Protein AF-0000000076550425 (afdb_homodimer)

Organism: NCBI:txid570835

Solvent-accessible surface area (backbone atoms only — not comparable to full-atom values): 13286 Å² total; per-residue (Å²): 121,52,39,33,38,39,37,28,41,31,57,65,83,66,70,84,46,84,67,39,54,54,36,52,51,41,38,48,53,49,50,51,51,34,48,76,71,67,27,55,77,45,74,39,35,36,45,58,47,75,70,15,37,20,35,34,67,40,95,89,70,48,74,47,75,44,83,18,52,77,71,94,64,71,56,38,69,36,27,37,36,33,32,48,30,89,43,70,68,53,47,48,56,53,44,57,54,43,16,66,27,70,70,26,39,25,30,38,34,46,51,36,78,77,73,67,74,72,74,74,71,82,119,120,52,38,32,38,41,37,29,42,32,57,66,82,68,69,84,46,82,68,39,54,54,36,50,51,41,40,48,52,49,50,51,50,34,49,75,71,67,27,55,77,45,74,38,35,34,45,56,46,76,69,14,37,20,36,34,68,40,94,89,71,47,74,47,78,45,83,18,51,75,72,94,62,72,56,39,68,36,25,37,37,33,33,46,30,89,44,68,69,55,46,49,55,53,41,58,53,43,16,65,27,70,71,26,41,26,32,37,34,46,51,37,77,77,74,67,74,71,74,73,69,84,118

Sequence (246 aa):
MPKYLLSGHQVDNYVPTPEDLAMIDTIHALNREMIAAGVRIFACGVSPAAQAKTLRAQPDGGVFITDGPYLETKEHLGGFWILECADMDQAVAWARKGVVACRFPVEVRELLFFPAPEESTGQMPKYLLSGHQVDNYVPTPEDLAMIDTIHALNREMIAAGVRIFACGVSPAAQAKTLRAQPDGGVFITDGPYLETKEHLGGFWILECADMDQAVAWARKGVVACRFPVEVRELLFFPAPEESTGQ

InterPro domains:
  IPR005545 YCII-related [PF03795] (18-97)
  IPR011008 Dimeric alpha-beta barrel [SSF54909] (14-114)

pLDDT: mean 90.31, std 14.8, range [25.86, 98.88]

Foldseek 3Di:
DWKKKKFFKAFQPDDDDPCVVVLVVLVVVLVVVQVVVVWWDDKDFDDRQQADKDWDADPVRDIDIDGGHPDDDRIDGGMITMTHDPDPVVVVVSSVSVCVSNVGDIDMDIDDDDPDDPPPPPD/DWKKKKFFKAFQPDDDDPCVVVLVVLVVVLVVVQVVVVWWDDKDFDDRQQADKDWDADPVRDIDIDGGHPDDDRIDGGMITMTHDPDPVVVVVSSVSVCVSNVGDIDMDIDDDDPDPPPPPPD

Structure (mmCIF, N/CA/C/O backbone):
data_AF-0000000076550425-model_v1
#
loop_
_entity.id
_entity.type
_entity.pdbx_description
1 polymer 'YCII-related domain-containing protein'
#
loop_
_atom_site.group_PDB
_atom_site.id
_atom_site.type_symbol
_atom_site.label_atom_id
_atom_site.label_alt_id
_atom_site.label_comp_id
_atom_site.label_asym_id
_atom_site.label_entity_id
_atom_site.label_seq_id
_atom_site.pdbx_PDB_ins_code
_atom_site.Cartn_x
_atom_site.Cartn_y
_atom_site.Cartn_z
_atom_site.occupancy
_atom_site.B_iso_or_equiv
_atom_site.auth_seq_id
_atom_site.auth_comp_id
_atom_site.auth_asym_id
_atom_site.auth_atom_id
_atom_site.pdbx_PDB_model_num
ATOM 1 N N . MET A 1 1 ? 16.625 -6.262 9.219 1 94.88 1 MET A N 1
ATOM 2 C CA . MET A 1 1 ? 16.625 -6.402 7.766 1 94.88 1 MET A CA 1
ATOM 3 C C . MET A 1 1 ? 15.625 -5.434 7.137 1 94.88 1 MET A C 1
ATOM 5 O O . MET A 1 1 ? 14.617 -5.078 7.754 1 94.88 1 MET A O 1
ATOM 9 N N . PRO A 1 2 ? 15.906 -4.984 5.824 1 97.5 2 PRO A N 1
ATOM 10 C CA . PRO A 1 2 ? 14.977 -4.078 5.145 1 97.5 2 PRO A CA 1
ATOM 11 C C . PRO A 1 2 ? 13.617 -4.715 4.887 1 97.5 2 PRO A C 1
ATOM 13 O O . PRO A 1 2 ? 13.5 -5.945 4.867 1 97.5 2 PRO A O 1
ATOM 16 N N . LYS A 1 3 ? 12.641 -3.889 4.715 1 98.44 3 LYS A N 1
ATOM 17 C CA . LYS A 1 3 ? 11.297 -4.332 4.375 1 98.44 3 LYS A CA 1
ATOM 18 C C . LYS A 1 3 ? 10.891 -3.842 2.99 1 98.44 3 LYS A C 1
ATOM 20 O O . LYS A 1 3 ? 11.312 -2.768 2.557 1 98.44 3 LYS A O 1
ATOM 25 N N . TYR A 1 4 ? 10.07 -4.609 2.328 1 98.88 4 TYR A N 1
ATOM 26 C CA . TYR A 1 4 ? 9.648 -4.324 0.96 1 98.88 4 TYR A CA 1
ATOM 27 C C . TYR A 1 4 ? 8.141 -4.477 0.808 1 98.88 4 TYR A C 1
ATOM 29 O O . TYR A 1 4 ? 7.531 -5.344 1.434 1 98.88 4 TYR A O 1
ATOM 37 N N . LEU A 1 5 ? 7.645 -3.641 0.04 1 98.88 5 LEU A N 1
ATOM 38 C CA . LEU A 1 5 ? 6.254 -3.719 -0.403 1 98.88 5 LEU A CA 1
ATOM 39 C C . LEU A 1 5 ? 6.16 -4.375 -1.776 1 98.88 5 LEU A C 1
ATOM 41 O O . LEU A 1 5 ? 6.785 -3.914 -2.734 1 98.88 5 LEU A O 1
ATOM 45 N N . LEU A 1 6 ? 5.484 -5.484 -1.858 1 98.88 6 LEU A N 1
ATOM 46 C CA . LEU A 1 6 ? 5.098 -6.102 -3.123 1 98.88 6 LEU A CA 1
ATOM 47 C C . LEU A 1 6 ? 3.631 -5.82 -3.438 1 98.88 6 LEU A C 1
ATOM 49 O O . LEU A 1 6 ? 2.738 -6.414 -2.83 1 98.88 6 LEU A O 1
ATOM 53 N N . SER A 1 7 ? 3.385 -4.949 -4.379 1 98.75 7 SER A N 1
ATOM 54 C CA . SER A 1 7 ? 2.033 -4.5 -4.699 1 98.75 7 SER A CA 1
ATOM 55 C C . SER A 1 7 ? 1.53 -5.145 -5.988 1 98.75 7 SER A C 1
ATOM 57 O O . SER A 1 7 ? 2.154 -5 -7.039 1 98.75 7 SER A O 1
ATOM 59 N N . GLY A 1 8 ? 0.419 -5.824 -5.895 1 97.56 8 GLY A N 1
ATOM 60 C CA . GLY A 1 8 ? -0.226 -6.332 -7.094 1 97.56 8 GLY A CA 1
ATOM 61 C C . GLY A 1 8 ? -1.22 -5.355 -7.695 1 97.56 8 GLY A C 1
ATOM 62 O O . GLY A 1 8 ? -2.082 -4.824 -6.992 1 97.56 8 GLY A O 1
ATOM 63 N N . HIS A 1 9 ? -1.104 -5.098 -8.945 1 97.5 9 HIS A N 1
ATOM 64 C CA . HIS A 1 9 ? -1.98 -4.152 -9.633 1 97.5 9 HIS A CA 1
ATOM 65 C C . HIS A 1 9 ? -3.041 -4.883 -10.453 1 97.5 9 HIS A C 1
ATOM 67 O O . HIS A 1 9 ? -2.732 -5.477 -11.484 1 97.5 9 HIS A O 1
ATOM 73 N N . GLN A 1 10 ? -4.238 -4.805 -9.984 1 94.38 10 GLN A N 1
ATOM 74 C CA . GLN A 1 10 ? -5.367 -5.527 -10.555 1 94.38 10 GLN A CA 1
ATOM 75 C C . GLN A 1 10 ? -6.258 -4.598 -11.375 1 94.38 10 GLN A C 1
ATOM 77 O O . GLN A 1 10 ? -6.453 -3.438 -11.016 1 94.38 10 GLN A O 1
ATOM 82 N N . VAL A 1 11 ? -6.883 -5.145 -12.312 1 91.81 11 VAL A N 1
ATOM 83 C CA . VAL A 1 11 ? -7.828 -4.402 -13.141 1 91.81 11 VAL A CA 1
ATOM 84 C C . VAL A 1 11 ? -9.094 -4.113 -12.336 1 91.81 11 VAL A C 1
ATOM 86 O O . VAL A 1 11 ? -9.531 -4.938 -11.531 1 91.81 11 VAL A O 1
ATOM 89 N N . ASP A 1 12 ? -9.789 -2.953 -12.281 1 83.25 12 ASP A N 1
ATOM 90 C CA . ASP A 1 12 ? -10.922 -2.49 -11.484 1 83.25 12 ASP A CA 1
ATOM 91 C C . ASP A 1 12 ? -12.141 -3.381 -11.695 1 83.25 12 ASP A C 1
ATOM 93 O O . ASP A 1 12 ? -12.945 -3.568 -10.781 1 83.25 12 ASP A O 1
ATOM 97 N N . ASN A 1 13 ? -12.492 -3.865 -12.703 1 78.31 13 ASN A N 1
ATOM 98 C CA . ASN A 1 13 ? -13.672 -4.668 -12.984 1 78.31 13 ASN A CA 1
ATOM 99 C C . ASN A 1 13 ? -13.336 -6.156 -13.062 1 78.31 13 ASN A C 1
ATOM 101 O O . ASN A 1 13 ? -13.906 -6.879 -13.883 1 78.31 13 ASN A O 1
ATOM 105 N N . TYR A 1 14 ? -12.438 -6.32 -12.109 1 76.81 14 TYR A N 1
ATOM 106 C CA . TYR A 1 14 ? -12.086 -7.734 -12.102 1 76.81 14 TYR A CA 1
ATOM 107 C C . TYR A 1 14 ? -13.227 -8.578 -11.547 1 76.81 14 TYR A C 1
ATOM 109 O O . TYR A 1 14 ? -13.742 -8.305 -10.461 1 76.81 14 TYR A O 1
ATOM 117 N N . VAL A 1 15 ? -13.781 -9.523 -12.312 1 69.62 15 VAL A N 1
ATOM 118 C CA . VAL A 1 15 ? -14.812 -10.469 -11.898 1 69.62 15 VAL A CA 1
ATOM 119 C C . VAL A 1 15 ? -14.188 -11.836 -11.664 1 69.62 15 VAL A C 1
ATOM 121 O O . VAL A 1 15 ? -13.68 -12.469 -12.586 1 69.62 15 VAL A O 1
ATOM 124 N N . PRO A 1 16 ? -14.203 -12.109 -10.312 1 70.12 16 PRO A N 1
ATOM 125 C CA . PRO A 1 16 ? -13.641 -13.43 -10.047 1 70.12 16 PRO A CA 1
ATOM 126 C C . PRO A 1 16 ? -14.328 -14.539 -10.844 1 70.12 16 PRO A C 1
ATOM 128 O O . PRO A 1 16 ? -15.547 -14.492 -11.031 1 70.12 16 PRO A O 1
ATOM 131 N N . THR A 1 17 ? -13.57 -15.305 -11.508 1 70.5 17 THR A N 1
ATOM 132 C CA . THR A 1 17 ? -14.086 -16.5 -12.156 1 70.5 17 THR A CA 1
ATOM 133 C C . THR A 1 17 ? -13.953 -17.719 -11.234 1 70.5 17 THR A C 1
ATOM 135 O O . THR A 1 17 ? -13.234 -17.672 -10.234 1 70.5 17 THR A O 1
ATOM 138 N N . PRO A 1 18 ? -14.766 -18.703 -11.43 1 64.81 18 PRO A N 1
ATOM 139 C CA . PRO A 1 18 ? -14.586 -19.922 -10.641 1 64.81 18 PRO A CA 1
ATOM 140 C C . PRO A 1 18 ? -13.133 -20.391 -10.609 1 64.81 18 PRO A C 1
ATOM 142 O O . PRO A 1 18 ? -12.695 -20.984 -9.625 1 64.81 18 PRO A O 1
ATOM 145 N N . GLU A 1 19 ? -12.469 -20.125 -11.703 1 64.88 19 GLU A N 1
ATOM 146 C CA . GLU A 1 19 ? -11.055 -20.469 -11.781 1 64.88 19 GLU A CA 1
ATOM 147 C C . GLU A 1 19 ? -10.227 -19.609 -10.828 1 64.88 19 GLU A C 1
ATOM 149 O O . GLU A 1 19 ? -9.125 -20 -10.438 1 64.88 19 GLU A O 1
ATOM 154 N N . ASP A 1 20 ? -10.906 -18.547 -10.359 1 73.19 20 ASP A N 1
ATOM 155 C CA . ASP A 1 20 ? -10.203 -17.625 -9.461 1 73.19 20 ASP A CA 1
ATOM 156 C C . ASP A 1 20 ? -9.969 -18.266 -8.102 1 73.19 20 ASP A C 1
ATOM 158 O O . ASP A 1 20 ? -9.055 -17.875 -7.367 1 73.19 20 ASP A O 1
ATOM 162 N N . LEU A 1 21 ? -10.766 -19.266 -7.883 1 73.69 21 LEU A N 1
ATOM 163 C CA . LEU A 1 21 ? -10.492 -20.047 -6.684 1 73.69 21 LEU A CA 1
ATOM 164 C C . LEU A 1 21 ? -9.07 -20.609 -6.719 1 73.69 21 LEU A C 1
ATOM 166 O O . LEU A 1 21 ? -8.391 -20.656 -5.695 1 73.69 21 LEU A O 1
ATOM 170 N N . ALA A 1 22 ? -8.703 -20.984 -7.902 1 80.25 22 ALA A N 1
ATOM 171 C CA . ALA A 1 22 ? -7.348 -21.5 -8.062 1 80.25 22 ALA A CA 1
ATOM 172 C C . ALA A 1 22 ? -6.305 -20.438 -7.766 1 80.25 22 ALA A C 1
ATOM 174 O O . ALA A 1 22 ? -5.254 -20.719 -7.195 1 80.25 22 ALA A O 1
ATOM 175 N N . MET A 1 23 ? -6.594 -19.203 -8.172 1 84.56 23 MET A N 1
ATOM 176 C CA . MET A 1 23 ? -5.688 -18.094 -7.883 1 84.56 23 MET A CA 1
ATOM 177 C C . MET A 1 23 ? -5.562 -17.875 -6.379 1 84.56 23 MET A C 1
ATOM 179 O O . MET A 1 23 ? -4.453 -17.734 -5.859 1 84.56 23 MET A O 1
ATOM 183 N N . ILE A 1 24 ? -6.68 -17.969 -5.77 1 87.38 24 ILE A N 1
ATOM 184 C CA . ILE A 1 24 ? -6.711 -17.766 -4.324 1 87.38 24 ILE A CA 1
ATOM 185 C C . ILE A 1 24 ? -5.902 -18.859 -3.627 1 87.38 24 ILE A C 1
ATOM 187 O O . ILE A 1 24 ? -5.109 -18.562 -2.729 1 87.38 24 ILE A O 1
ATOM 191 N N . ASP A 1 25 ? -6.086 -20.062 -4.07 1 88.69 25 ASP A N 1
ATOM 192 C CA . ASP A 1 25 ? -5.348 -21.188 -3.496 1 88.69 25 ASP A CA 1
ATOM 193 C C . ASP A 1 25 ? -3.846 -21.031 -3.723 1 88.69 25 ASP A C 1
ATOM 195 O O . ASP A 1 25 ? -3.041 -21.328 -2.84 1 88.69 25 ASP A O 1
ATOM 199 N N . THR A 1 26 ? -3.514 -20.594 -4.902 1 91.44 26 THR A N 1
ATOM 200 C CA . THR A 1 26 ? -2.104 -20.406 -5.227 1 91.44 26 THR A CA 1
ATOM 201 C C . THR A 1 26 ? -1.496 -19.312 -4.363 1 91.44 26 THR A C 1
ATOM 203 O O . THR A 1 26 ? -0.363 -19.438 -3.895 1 91.44 26 THR A O 1
ATOM 206 N N . ILE A 1 27 ? -2.23 -18.281 -4.098 1 94.44 27 ILE A N 1
ATOM 207 C CA . ILE A 1 27 ? -1.764 -17.188 -3.242 1 94.44 27 ILE A CA 1
ATOM 208 C C . ILE A 1 27 ? -1.59 -17.688 -1.812 1 94.44 27 ILE A C 1
ATOM 210 O O . ILE A 1 27 ? -0.596 -17.375 -1.153 1 94.44 27 ILE A O 1
ATOM 214 N N . HIS A 1 28 ? -2.539 -18.5 -1.378 1 94.31 28 HIS A N 1
ATOM 215 C CA . HIS A 1 28 ? -2.441 -19.047 -0.034 1 94.31 28 HIS A CA 1
ATOM 216 C C . HIS A 1 28 ? -1.207 -19.938 0.103 1 94.31 28 HIS A C 1
ATOM 218 O O . HIS A 1 28 ? -0.536 -19.922 1.137 1 94.31 28 HIS A O 1
ATOM 224 N N . ALA A 1 29 ? -0.952 -20.75 -0.894 1 95.62 29 ALA A N 1
ATOM 225 C CA . ALA A 1 29 ? 0.241 -21.594 -0.877 1 95.62 29 ALA A CA 1
ATOM 226 C C . ALA A 1 29 ? 1.509 -20.75 -0.792 1 95.62 29 ALA A C 1
ATOM 228 O O . ALA A 1 29 ? 2.43 -21.062 -0.04 1 95.62 29 ALA A O 1
ATOM 229 N N . LEU A 1 30 ? 1.576 -19.656 -1.535 1 97.25 30 LEU A N 1
ATOM 230 C CA . LEU A 1 30 ? 2.727 -18.75 -1.484 1 97.25 30 LEU A CA 1
ATOM 231 C C . LEU A 1 30 ? 2.855 -18.109 -0.106 1 97.25 30 LEU A C 1
ATOM 233 O O . LEU A 1 30 ? 3.961 -18 0.425 1 97.25 30 LEU A O 1
ATOM 237 N N . ASN A 1 31 ? 1.715 -17.703 0.446 1 97.31 31 ASN A N 1
ATOM 238 C CA . ASN A 1 31 ? 1.729 -17.141 1.794 1 97.31 31 ASN A CA 1
ATOM 239 C C . ASN A 1 31 ? 2.338 -18.109 2.797 1 97.31 31 ASN A C 1
ATOM 241 O O . ASN A 1 31 ? 3.154 -17.719 3.635 1 97.31 31 ASN A O 1
ATOM 245 N N . ARG A 1 32 ? 1.948 -19.375 2.684 1 97 32 ARG A N 1
ATOM 246 C CA . ARG A 1 32 ? 2.49 -20.375 3.586 1 97 32 ARG A CA 1
ATOM 247 C C . ARG A 1 32 ? 3.998 -20.516 3.404 1 97 32 ARG A C 1
ATOM 249 O O . ARG A 1 32 ? 4.738 -20.656 4.383 1 97 32 ARG A O 1
ATOM 256 N N . GLU A 1 33 ? 4.398 -20.531 2.17 1 98.12 33 GLU A N 1
ATOM 257 C CA . GLU A 1 33 ? 5.828 -20.609 1.881 1 98.12 33 GLU A CA 1
ATOM 258 C C . GLU A 1 33 ? 6.574 -19.422 2.482 1 98.12 33 GLU A C 1
ATOM 260 O O . GLU A 1 33 ? 7.652 -19.594 3.059 1 98.12 33 GLU A O 1
ATOM 265 N N . MET A 1 34 ? 6.062 -18.188 2.322 1 98.12 34 MET A N 1
ATOM 266 C CA . MET A 1 34 ? 6.691 -16.984 2.846 1 98.12 34 MET A CA 1
ATOM 267 C C . MET A 1 34 ? 6.766 -17.031 4.367 1 98.12 34 MET A C 1
ATOM 269 O O . MET A 1 34 ? 7.758 -16.594 4.961 1 98.12 34 MET A O 1
ATOM 273 N N . ILE A 1 35 ? 5.719 -17.5 4.98 1 97.75 35 ILE A N 1
ATOM 274 C CA . ILE A 1 35 ? 5.68 -17.625 6.434 1 97.75 35 ILE A CA 1
ATOM 275 C C . ILE A 1 35 ? 6.73 -18.625 6.898 1 97.75 35 ILE A C 1
ATOM 277 O O . ILE A 1 35 ? 7.48 -18.359 7.84 1 97.75 35 ILE A O 1
ATOM 281 N N . ALA A 1 36 ? 6.785 -19.781 6.27 1 98.19 36 ALA A N 1
ATOM 282 C CA . ALA A 1 36 ? 7.762 -20.812 6.609 1 98.19 36 ALA A CA 1
ATOM 283 C C . ALA A 1 36 ? 9.188 -20.281 6.484 1 98.19 36 ALA A C 1
ATOM 285 O O . ALA A 1 36 ? 10.062 -20.641 7.273 1 98.19 36 ALA A O 1
ATOM 286 N N . ALA A 1 37 ? 9.398 -19.453 5.492 1 98.31 37 ALA A N 1
ATOM 287 C CA . ALA A 1 37 ? 10.719 -18.875 5.266 1 98.31 37 ALA A CA 1
ATOM 288 C C . ALA A 1 37 ? 10.992 -17.75 6.258 1 98.31 37 ALA A C 1
ATOM 290 O O . ALA A 1 37 ? 12.125 -17.266 6.359 1 98.31 37 ALA A O 1
ATOM 291 N N . GLY A 1 38 ? 9.961 -17.281 6.934 1 98.19 38 GLY A N 1
ATOM 292 C CA . GLY A 1 38 ? 10.102 -16.234 7.938 1 98.19 38 GLY A CA 1
ATOM 293 C C . GLY A 1 38 ? 10.219 -14.844 7.348 1 98.19 38 GLY A C 1
ATOM 294 O O . GLY A 1 38 ? 10.734 -13.93 7.992 1 98.19 38 GLY A O 1
ATOM 295 N N . VAL A 1 39 ? 9.727 -14.617 6.129 1 98.44 39 VAL A N 1
ATOM 296 C CA . VAL A 1 39 ? 9.984 -13.344 5.461 1 98.44 39 VAL A CA 1
ATOM 297 C C . VAL A 1 39 ? 8.719 -12.492 5.465 1 98.44 39 VAL A C 1
ATOM 299 O O . VAL A 1 39 ? 8.781 -11.273 5.289 1 98.44 39 VAL A O 1
ATOM 302 N N . ARG A 1 40 ? 7.547 -13.047 5.633 1 98.56 40 ARG A N 1
ATOM 303 C CA . ARG A 1 40 ? 6.309 -12.297 5.453 1 98.56 40 ARG A CA 1
ATOM 304 C C . ARG A 1 40 ? 5.898 -11.594 6.742 1 98.56 40 ARG A C 1
ATOM 306 O O . ARG A 1 40 ? 5.715 -12.234 7.777 1 98.56 40 ARG A O 1
ATOM 313 N N . ILE A 1 41 ? 5.707 -10.344 6.68 1 97.56 41 ILE A N 1
ATOM 314 C CA . ILE A 1 41 ? 5.238 -9.516 7.785 1 97.56 41 ILE A CA 1
ATOM 315 C C . ILE A 1 41 ? 3.723 -9.344 7.691 1 97.56 41 ILE A C 1
ATOM 317 O O . ILE A 1 41 ? 3.023 -9.375 8.703 1 97.56 41 ILE A O 1
ATOM 321 N N . PHE A 1 42 ? 3.289 -9.164 6.492 1 96.19 42 PHE A N 1
ATOM 322 C CA . PHE A 1 42 ? 1.889 -8.828 6.266 1 96.19 42 PHE A CA 1
ATOM 323 C C . PHE A 1 42 ? 1.462 -9.211 4.855 1 96.19 42 PHE A C 1
ATOM 325 O O . PHE A 1 42 ? 2.283 -9.234 3.936 1 96.19 42 PHE A O 1
ATOM 332 N N . ALA A 1 43 ? 0.212 -9.594 4.652 1 97.31 43 ALA A N 1
ATOM 333 C CA . ALA A 1 43 ? -0.391 -9.859 3.35 1 97.31 43 ALA A CA 1
ATOM 334 C C . ALA A 1 43 ? -1.89 -9.57 3.369 1 97.31 43 ALA A C 1
ATOM 336 O O . ALA A 1 43 ? -2.572 -9.875 4.352 1 97.31 43 ALA A O 1
ATOM 337 N N . CYS A 1 44 ? -2.363 -9.008 2.299 1 96.62 44 CYS A N 1
ATOM 338 C CA . CYS A 1 44 ? -3.789 -8.711 2.254 1 96.62 44 CYS A CA 1
ATOM 339 C C . CYS A 1 44 ? -4.238 -8.398 0.831 1 96.62 44 CYS A C 1
ATOM 341 O O . CYS A 1 44 ? -3.406 -8.195 -0.055 1 96.62 44 CYS A O 1
ATOM 343 N N . GLY A 1 45 ? -5.574 -8.57 0.633 1 95.69 45 GLY A N 1
ATOM 344 C CA . GLY A 1 45 ? -6.23 -7.898 -0.479 1 95.69 45 GLY A CA 1
ATOM 345 C C . GLY A 1 45 ? -6.703 -6.496 -0.136 1 95.69 45 GLY A C 1
ATOM 346 O O . GLY A 1 45 ? -6.641 -6.082 1.023 1 95.69 45 GLY A O 1
ATOM 347 N N . VAL A 1 46 ? -7.086 -5.777 -1.176 1 96.44 46 VAL A N 1
ATOM 348 C CA . VAL A 1 46 ? -7.617 -4.426 -1.007 1 96.44 46 VAL A CA 1
ATOM 349 C C . VAL A 1 46 ? -8.938 -4.293 -1.763 1 96.44 46 VAL A C 1
ATOM 351 O O . VAL A 1 46 ? -9.07 -4.785 -2.885 1 96.44 46 VAL A O 1
ATOM 354 N N . SER A 1 47 ? -9.898 -3.66 -1.162 1 95.88 47 SER A N 1
ATOM 355 C CA . SER A 1 47 ? -11.203 -3.469 -1.78 1 95.88 47 SER A CA 1
ATOM 356 C C . SER A 1 47 ? -11.078 -2.762 -3.127 1 95.88 47 SER A C 1
ATOM 358 O O . SER A 1 47 ? -10.094 -2.062 -3.377 1 95.88 47 SER A O 1
ATOM 360 N N . PRO A 1 48 ? -12.047 -2.975 -3.992 1 95.5 48 PRO A N 1
ATOM 361 C CA . PRO A 1 48 ? -12.008 -2.332 -5.309 1 95.5 48 PRO A CA 1
ATOM 362 C C . PRO A 1 48 ? -11.812 -0.82 -5.219 1 95.5 48 PRO A C 1
ATOM 364 O O . PRO A 1 48 ? -12.328 -0.18 -4.301 1 95.5 48 PRO A O 1
ATOM 367 N N . ALA A 1 49 ? -11.109 -0.271 -6.176 1 96.19 49 ALA A N 1
ATOM 368 C CA . ALA A 1 49 ? -10.773 1.149 -6.199 1 96.19 49 ALA A CA 1
ATOM 369 C C . ALA A 1 49 ? -12.031 2.014 -6.188 1 96.19 49 ALA A C 1
ATOM 371 O O . ALA A 1 49 ? -12.023 3.117 -5.637 1 96.19 49 ALA A O 1
ATOM 372 N N . ALA A 1 50 ? -13.125 1.492 -6.797 1 95.19 50 ALA A N 1
ATOM 373 C CA . ALA A 1 50 ? -14.375 2.234 -6.855 1 95.19 50 ALA A CA 1
ATOM 374 C C . ALA A 1 50 ? -14.938 2.477 -5.461 1 95.19 50 ALA A C 1
ATOM 376 O O . ALA A 1 50 ? -15.781 3.361 -5.266 1 95.19 50 ALA A O 1
ATOM 377 N N . GLN A 1 51 ? -14.492 1.733 -4.48 1 96.25 51 GLN A N 1
ATOM 378 C CA . GLN A 1 51 ? -15.008 1.845 -3.117 1 96.25 51 GLN A CA 1
ATOM 379 C C . GLN A 1 51 ? -14.109 2.734 -2.264 1 96.25 51 GLN A C 1
ATOM 381 O O . GLN A 1 51 ? -14.344 2.898 -1.066 1 96.25 51 GLN A O 1
ATOM 386 N N . ALA A 1 52 ? -13.133 3.34 -2.855 1 98 52 ALA A N 1
ATOM 387 C CA . ALA A 1 52 ? -12.203 4.203 -2.133 1 98 52 ALA A CA 1
ATOM 388 C C . ALA A 1 52 ? -12.859 5.527 -1.755 1 98 52 ALA A C 1
ATOM 390 O O . ALA A 1 52 ? -13.844 5.938 -2.377 1 98 52 ALA A O 1
ATOM 391 N N . LYS A 1 53 ? -12.367 6.125 -0.737 1 98.75 53 LYS A N 1
ATOM 392 C CA . LYS A 1 53 ? -12.531 7.543 -0.442 1 98.75 53 LYS A CA 1
ATOM 393 C C . LYS A 1 53 ? -11.211 8.297 -0.588 1 98.75 53 LYS A C 1
ATOM 395 O O . LYS A 1 53 ? -10.18 7.852 -0.077 1 98.75 53 LYS A O 1
ATOM 400 N N . THR A 1 54 ? -11.258 9.352 -1.257 1 98.75 54 THR A N 1
ATOM 401 C CA . THR A 1 54 ? -10.047 10.141 -1.447 1 98.75 54 THR A CA 1
ATOM 402 C C . THR A 1 54 ? -10.188 11.5 -0.775 1 98.75 54 THR A C 1
ATOM 404 O O . THR A 1 54 ? -11.195 12.188 -0.937 1 98.75 54 THR A O 1
ATOM 407 N N . LEU A 1 55 ? -9.211 11.875 -0.031 1 98.75 55 LEU A N 1
ATOM 408 C CA . LEU A 1 55 ? -9.18 13.141 0.693 1 98.75 55 LEU A CA 1
ATOM 409 C C . LEU A 1 55 ? -8.094 14.055 0.144 1 98.75 55 LEU A C 1
ATOM 411 O O . LEU A 1 55 ? -6.988 13.602 -0.156 1 98.75 55 LEU A O 1
ATOM 415 N N . ARG A 1 56 ? -8.383 15.32 0.037 1 97.44 56 ARG A N 1
ATOM 416 C CA . ARG A 1 56 ? -7.461 16.375 -0.379 1 97.44 56 ARG A CA 1
ATOM 417 C C . ARG A 1 56 ? -7.555 17.578 0.545 1 97.44 56 ARG A C 1
ATOM 419 O O . ARG A 1 56 ? -8.648 18.047 0.851 1 97.44 56 ARG A O 1
ATOM 426 N N . ALA A 1 57 ? -6.449 18.031 0.932 1 93.81 57 ALA A N 1
ATOM 427 C CA . ALA A 1 57 ? -6.449 19.281 1.682 1 93.81 57 ALA A CA 1
ATOM 428 C C . ALA A 1 57 ? -6.715 20.469 0.762 1 93.81 57 ALA A C 1
ATOM 430 O O . ALA A 1 57 ? -6.238 20.5 -0.374 1 93.81 57 ALA A O 1
ATOM 431 N N . GLN A 1 58 ? -7.48 21.391 1.305 1 90.81 58 GLN A N 1
ATOM 432 C CA . GLN A 1 58 ? -7.801 22.609 0.561 1 90.81 58 GLN A CA 1
ATOM 433 C C . GLN A 1 58 ? -6.957 23.781 1.04 1 90.81 58 GLN A C 1
ATOM 435 O O . GLN A 1 58 ? -6.457 23.781 2.166 1 90.81 58 GLN A O 1
ATOM 440 N N . PRO A 1 59 ? -6.863 24.719 0.141 1 86.94 59 PRO A N 1
ATOM 441 C CA . PRO A 1 59 ? -6.07 25.891 0.508 1 86.94 59 PRO A CA 1
ATOM 442 C C . PRO A 1 59 ? -6.629 26.625 1.723 1 86.94 59 PRO A C 1
ATOM 444 O O . PRO A 1 59 ? -5.875 27.266 2.471 1 86.94 59 PRO A O 1
ATOM 447 N N . ASP A 1 60 ? -7.922 26.562 1.953 1 88.38 60 ASP A N 1
ATOM 448 C CA . ASP A 1 60 ? -8.547 27.281 3.055 1 88.38 60 ASP A CA 1
ATOM 449 C C . ASP A 1 60 ? -8.453 26.484 4.355 1 88.38 60 ASP A C 1
ATOM 451 O O . ASP A 1 60 ? -9 26.906 5.383 1 88.38 60 ASP A O 1
ATOM 455 N N . GLY A 1 61 ? -7.789 25.391 4.277 1 85.75 61 GLY A N 1
ATOM 456 C CA . GLY A 1 61 ? -7.598 24.562 5.457 1 85.75 61 GLY A CA 1
ATOM 457 C C . GLY A 1 61 ? -8.609 23.438 5.574 1 85.75 61 GLY A C 1
ATOM 458 O O . GLY A 1 61 ? -8.492 22.594 6.453 1 85.75 61 GLY A O 1
ATOM 459 N N . GLY A 1 62 ? -9.547 23.469 4.723 1 93.06 62 GLY A N 1
ATOM 460 C CA . GLY A 1 62 ? -10.531 22.406 4.738 1 93.06 62 GLY A CA 1
ATOM 461 C C . GLY A 1 62 ? -10.055 21.141 4.047 1 93.06 62 GLY A C 1
ATOM 462 O O . GLY A 1 62 ? -8.93 21.094 3.537 1 93.06 62 GLY A O 1
ATOM 463 N N . VAL A 1 63 ? -10.789 20.062 4.227 1 96.5 63 VAL A N 1
ATOM 464 C CA . VAL A 1 63 ? -10.523 18.781 3.561 1 96.5 63 VAL A CA 1
ATOM 465 C C . VAL A 1 63 ? -11.695 18.406 2.662 1 96.5 63 VAL A C 1
ATOM 467 O O . VAL A 1 63 ? -12.852 18.422 3.098 1 96.5 63 VAL A O 1
ATOM 470 N N . PHE A 1 64 ? -11.383 18.172 1.441 1 96.75 64 PHE A N 1
ATOM 471 C CA . PHE A 1 64 ? -12.367 17.719 0.468 1 96.75 64 PHE A CA 1
ATOM 472 C C . PHE A 1 64 ? -12.312 16.203 0.312 1 96.75 64 PHE A C 1
ATOM 474 O O . PHE A 1 64 ? -11.227 15.625 0.18 1 96.75 64 PHE A O 1
ATOM 481 N N . ILE A 1 65 ? -13.547 15.562 0.359 1 98.06 65 ILE A N 1
ATOM 482 C CA . ILE A 1 65 ? -13.617 14.102 0.267 1 98.06 65 ILE A CA 1
ATOM 483 C C . ILE A 1 65 ? -14.445 13.703 -0.953 1 98.06 65 ILE A C 1
ATOM 485 O O . ILE A 1 65 ? -15.539 14.219 -1.162 1 98.06 65 ILE A O 1
ATOM 489 N N . THR A 1 66 ? -13.93 12.812 -1.743 1 97.94 66 THR A N 1
ATOM 490 C CA . THR A 1 66 ? -14.648 12.289 -2.9 1 97.94 66 THR A CA 1
ATOM 491 C C . THR A 1 66 ? -14.695 10.766 -2.855 1 97.94 66 THR A C 1
ATOM 493 O O . THR A 1 66 ? -13.891 10.125 -2.18 1 97.94 66 THR A O 1
ATOM 496 N N . ASP A 1 67 ? -15.727 10.242 -3.607 1 98 67 ASP A N 1
ATOM 497 C CA . ASP A 1 67 ? -15.781 8.797 -3.799 1 98 67 ASP A CA 1
ATOM 498 C C . ASP A 1 67 ? -14.852 8.359 -4.93 1 98 67 ASP A C 1
ATOM 500 O O . ASP A 1 67 ? -14.695 9.07 -5.926 1 98 67 ASP A O 1
ATOM 504 N N . GLY A 1 68 ? -14.266 7.242 -4.742 1 97.38 68 GLY A N 1
ATOM 505 C CA . GLY A 1 68 ? -13.438 6.684 -5.797 1 97.38 68 GLY A CA 1
ATOM 506 C C . GLY A 1 68 ? -11.953 6.895 -5.566 1 97.38 68 GLY A C 1
ATOM 507 O O . GLY A 1 68 ? -11.555 7.543 -4.598 1 97.38 68 GLY A O 1
ATOM 508 N N . PRO A 1 69 ? -11.148 6.336 -6.387 1 97.25 69 PRO A N 1
ATOM 509 C CA . PRO A 1 69 ? -9.695 6.367 -6.203 1 97.25 69 PRO A CA 1
ATOM 510 C C . PRO A 1 69 ? -9.094 7.742 -6.492 1 97.25 69 PRO A C 1
ATOM 512 O O . PRO A 1 69 ? -9.719 8.562 -7.172 1 97.25 69 PRO A O 1
ATOM 515 N N . TYR A 1 70 ? -7.953 7.922 -6.004 1 97.19 70 TYR A N 1
ATOM 516 C CA . TYR A 1 70 ? -7.211 9.148 -6.273 1 97.19 70 TYR A CA 1
ATOM 517 C C . TYR A 1 70 ? -6.789 9.219 -7.738 1 97.19 70 TYR A C 1
ATOM 519 O O . TYR A 1 70 ? -7.07 10.203 -8.422 1 97.19 70 TYR A O 1
ATOM 527 N N . LEU A 1 71 ? -6.105 8.125 -8.188 1 95.06 71 LEU A N 1
ATOM 528 C CA . LEU A 1 71 ? -5.691 8.039 -9.578 1 95.06 71 LEU A CA 1
ATOM 529 C C . LEU A 1 71 ? -6.777 7.383 -10.43 1 95.06 71 LEU A C 1
ATOM 531 O O . LEU A 1 71 ? -7.297 6.324 -10.07 1 95.06 71 LEU A O 1
ATOM 535 N N . GLU A 1 72 ? -7.039 8.078 -11.531 1 92.69 72 GLU A N 1
ATOM 536 C CA . GLU A 1 72 ? -7.953 7.461 -12.492 1 92.69 72 GLU A CA 1
ATOM 537 C C . GLU A 1 72 ? -7.195 6.609 -13.508 1 92.69 72 GLU A C 1
ATOM 539 O O . GLU A 1 72 ? -6.785 7.109 -14.562 1 92.69 72 GLU A O 1
ATOM 544 N N . THR A 1 73 ? -6.977 5.352 -13.172 1 94.69 73 THR A N 1
ATOM 545 C CA . THR A 1 73 ? -6.258 4.391 -14 1 94.69 73 THR A CA 1
ATOM 546 C C . THR A 1 73 ? -7.102 3.141 -14.234 1 94.69 73 THR A C 1
ATOM 548 O O . THR A 1 73 ? -8.148 2.965 -13.602 1 94.69 73 THR A O 1
ATOM 551 N N . LYS A 1 74 ? -6.684 2.338 -15.156 1 93.31 74 LYS A N 1
ATOM 552 C CA . LYS A 1 74 ? -7.391 1.094 -15.445 1 93.31 74 LYS A CA 1
ATOM 553 C C . LYS A 1 74 ? -7.098 0.037 -14.391 1 93.31 74 LYS A C 1
ATOM 555 O O . LYS A 1 74 ? -7.949 -0.803 -14.086 1 93.31 74 LYS A O 1
ATOM 560 N N . GLU A 1 75 ? -5.895 0.079 -13.875 1 96.56 75 GLU A N 1
ATOM 561 C CA . GLU A 1 75 ? -5.484 -0.86 -12.836 1 96.56 75 GLU A CA 1
ATOM 562 C C . GLU A 1 75 ? -5.18 -0.136 -11.531 1 96.56 75 GLU A C 1
ATOM 564 O O . GLU A 1 75 ? -4.703 1.002 -11.539 1 96.56 75 GLU A O 1
ATOM 569 N N . HIS A 1 76 ? -5.477 -0.844 -10.414 1 97.31 76 HIS A N 1
ATOM 570 C CA . HIS A 1 76 ? -5.215 -0.327 -9.07 1 97.31 76 HIS A CA 1
ATOM 571 C C . HIS A 1 76 ? -4.629 -1.405 -8.172 1 97.31 76 HIS A C 1
ATOM 573 O O . HIS A 1 76 ? -4.465 -2.553 -8.594 1 97.31 76 HIS A O 1
ATOM 579 N N . LEU A 1 77 ? -4.246 -0.942 -7 1 97.25 77 LEU A N 1
ATOM 580 C CA . LEU A 1 77 ? -3.77 -1.874 -5.984 1 97.25 77 LEU A CA 1
ATOM 581 C C . LEU A 1 77 ? -4.848 -2.895 -5.637 1 97.25 77 LEU A C 1
ATOM 583 O O . LEU A 1 77 ? -5.918 -2.529 -5.145 1 97.25 77 LEU A O 1
ATOM 587 N N . GLY A 1 78 ? -4.547 -4.141 -5.918 1 95.62 78 GLY A N 1
ATOM 588 C CA . GLY A 1 78 ? -5.488 -5.195 -5.574 1 95.62 78 GLY A CA 1
ATOM 589 C C . GLY A 1 78 ? -5.148 -5.902 -4.277 1 95.62 78 GLY A C 1
ATOM 590 O O . GLY A 1 78 ? -6.004 -6.551 -3.674 1 95.62 78 GLY A O 1
ATOM 591 N N . GLY A 1 79 ? -3.969 -5.883 -3.889 1 96.75 79 GLY A N 1
ATOM 592 C CA . GLY A 1 79 ? -3.395 -6.461 -2.686 1 96.75 79 GLY A CA 1
ATOM 593 C C . GLY A 1 79 ? -1.891 -6.273 -2.592 1 96.75 79 GLY A C 1
ATOM 594 O O . GLY A 1 79 ? -1.27 -5.738 -3.512 1 96.75 79 GLY A O 1
ATOM 595 N N . PHE A 1 80 ? -1.364 -6.723 -1.443 1 98.38 80 PHE A N 1
ATOM 596 C CA . PHE A 1 80 ? 0.081 -6.562 -1.34 1 98.38 80 PHE A CA 1
ATOM 597 C C . PHE A 1 80 ? 0.645 -7.441 -0.23 1 98.38 80 PHE A C 1
ATOM 599 O O . PHE A 1 80 ? -0.105 -7.961 0.599 1 98.38 80 PHE A O 1
ATOM 606 N N . TRP A 1 81 ? 1.902 -7.641 -0.329 1 98.5 81 TRP A N 1
ATOM 607 C CA . TRP A 1 81 ? 2.715 -8.242 0.724 1 98.5 81 TRP A CA 1
ATOM 608 C C . TRP A 1 81 ? 3.695 -7.23 1.303 1 98.5 81 TRP A C 1
ATOM 610 O O . TRP A 1 81 ? 4.199 -6.363 0.583 1 98.5 81 TRP A O 1
ATOM 620 N N . ILE A 1 82 ? 3.939 -7.324 2.518 1 98.62 82 ILE A N 1
ATOM 621 C CA . ILE A 1 82 ? 5.105 -6.719 3.152 1 98.62 82 ILE A CA 1
ATOM 622 C C . ILE A 1 82 ? 6.074 -7.809 3.602 1 98.62 82 ILE A C 1
ATOM 624 O O . ILE A 1 82 ? 5.715 -8.672 4.406 1 98.62 82 ILE A O 1
ATOM 628 N N . LEU A 1 83 ? 7.242 -7.73 3.092 1 98.81 83 LEU A N 1
ATOM 629 C CA . LEU A 1 83 ? 8.242 -8.75 3.377 1 98.81 83 LEU A CA 1
ATOM 630 C C . LEU A 1 83 ? 9.477 -8.125 4.023 1 98.81 83 LEU A C 1
ATOM 632 O O . LEU A 1 83 ? 9.789 -6.961 3.785 1 98.81 83 LEU A O 1
ATOM 636 N N . GLU A 1 84 ? 10.102 -8.867 4.855 1 98.56 84 GLU A N 1
ATOM 637 C CA . GLU A 1 84 ? 11.445 -8.57 5.324 1 98.56 84 GLU A CA 1
ATOM 638 C C . GLU A 1 84 ? 12.484 -9.414 4.602 1 98.56 84 GLU A C 1
ATOM 640 O O . GLU A 1 84 ? 12.461 -10.648 4.68 1 98.56 84 GLU A O 1
ATOM 645 N N . CYS A 1 85 ? 13.336 -8.805 3.828 1 98.25 85 CYS A N 1
ATOM 646 C CA . CYS A 1 85 ? 14.305 -9.484 2.971 1 98.25 85 CYS A CA 1
ATOM 647 C C . CYS A 1 85 ? 15.703 -8.906 3.168 1 98.25 85 CYS A C 1
ATOM 649 O O . CYS A 1 85 ? 15.852 -7.762 3.596 1 98.25 85 CYS A O 1
ATOM 651 N N . ALA A 1 86 ? 16.672 -9.688 2.809 1 98.25 86 ALA A N 1
ATOM 652 C CA . ALA A 1 86 ? 18.062 -9.25 2.953 1 98.25 86 ALA A CA 1
ATOM 653 C C . ALA A 1 86 ? 18.359 -8.055 2.055 1 98.25 86 ALA A C 1
ATOM 655 O O . ALA A 1 86 ? 19.156 -7.18 2.418 1 98.25 86 ALA A O 1
ATOM 656 N N . ASP A 1 87 ? 17.797 -8.031 0.858 1 98.25 87 ASP A N 1
ATOM 657 C CA . ASP A 1 87 ? 18 -6.965 -0.119 1 98.25 87 ASP A CA 1
ATOM 658 C C . ASP A 1 87 ? 16.906 -6.984 -1.188 1 98.25 87 ASP A C 1
ATOM 660 O O . ASP A 1 87 ? 16 -7.82 -1.141 1 98.25 87 ASP A O 1
ATOM 664 N N . MET A 1 88 ? 17.016 -6.09 -2.082 1 98.38 88 MET A N 1
ATOM 665 C CA . MET A 1 88 ? 16.047 -5.961 -3.17 1 98.38 88 MET A CA 1
ATOM 666 C C . MET A 1 88 ? 16.016 -7.223 -4.023 1 98.38 88 MET A C 1
ATOM 668 O O . MET A 1 88 ? 14.961 -7.625 -4.504 1 98.38 88 MET A O 1
ATOM 672 N N . ASP A 1 89 ? 17.188 -7.867 -4.207 1 98.38 89 ASP A N 1
ATOM 673 C CA . ASP A 1 89 ? 17.25 -9.078 -5.023 1 98.38 89 ASP A CA 1
ATOM 674 C C . ASP A 1 89 ? 16.375 -10.18 -4.422 1 98.38 89 ASP A C 1
ATOM 676 O O . ASP A 1 89 ? 15.664 -10.883 -5.145 1 98.38 89 ASP A O 1
ATOM 680 N N . GLN A 1 90 ? 16.453 -10.336 -3.146 1 98.75 90 GLN A N 1
ATOM 681 C CA . GLN A 1 90 ? 15.633 -11.352 -2.496 1 98.75 90 GLN A CA 1
ATOM 682 C C . GLN A 1 90 ? 14.148 -10.992 -2.584 1 98.75 90 GLN A C 1
ATOM 684 O O . GLN A 1 90 ? 13.305 -11.867 -2.783 1 98.75 90 GLN A O 1
ATOM 689 N N . ALA A 1 91 ? 13.805 -9.719 -2.379 1 98.81 91 ALA A N 1
ATOM 690 C CA . ALA A 1 91 ? 12.414 -9.281 -2.51 1 98.81 91 ALA A CA 1
ATOM 691 C C . ALA A 1 91 ? 11.875 -9.578 -3.906 1 98.81 91 ALA A C 1
ATOM 693 O O . ALA A 1 91 ? 10.742 -10.047 -4.055 1 98.81 91 ALA A O 1
ATOM 694 N N . VAL A 1 92 ? 12.734 -9.328 -4.867 1 98.81 92 VAL A N 1
ATOM 695 C CA . VAL A 1 92 ? 12.352 -9.555 -6.258 1 98.81 92 VAL A CA 1
ATOM 696 C C . VAL A 1 92 ? 12.18 -11.055 -6.508 1 98.81 92 VAL A C 1
ATOM 698 O O . VAL A 1 92 ? 11.289 -11.461 -7.258 1 98.81 92 VAL A O 1
ATOM 701 N N . ALA A 1 93 ? 12.977 -11.875 -5.895 1 98.56 93 ALA A N 1
ATOM 702 C CA . ALA A 1 93 ? 12.82 -13.32 -6.02 1 98.56 93 ALA A CA 1
ATOM 703 C C . ALA A 1 93 ? 11.453 -13.773 -5.512 1 98.56 93 ALA A C 1
ATOM 705 O O . ALA A 1 93 ? 10.797 -14.602 -6.141 1 98.56 93 ALA A O 1
ATOM 706 N N . TRP A 1 94 ? 11 -13.234 -4.441 1 98.75 94 TRP A N 1
ATOM 707 C CA . TRP A 1 94 ? 9.672 -13.547 -3.934 1 98.75 94 TRP A CA 1
ATOM 708 C C . TRP A 1 94 ? 8.594 -12.953 -4.836 1 98.75 94 TRP A C 1
ATOM 710 O O . TRP A 1 94 ? 7.535 -13.562 -5.031 1 98.75 94 TRP A O 1
ATOM 720 N N . ALA A 1 95 ? 8.875 -11.797 -5.355 1 98.81 95 ALA A N 1
ATOM 721 C CA . ALA A 1 95 ? 7.906 -11.148 -6.238 1 98.81 95 ALA A CA 1
ATOM 722 C C . ALA A 1 95 ? 7.699 -11.969 -7.512 1 98.81 95 ALA A C 1
ATOM 724 O O . ALA A 1 95 ? 6.617 -11.953 -8.102 1 98.81 95 ALA A O 1
ATOM 725 N N . ARG A 1 96 ? 8.75 -12.664 -7.969 1 98.38 96 ARG A N 1
ATOM 726 C CA . ARG A 1 96 ? 8.609 -13.555 -9.117 1 98.38 96 ARG A CA 1
ATOM 727 C C . ARG A 1 96 ? 7.559 -14.625 -8.852 1 98.38 96 ARG A C 1
ATOM 729 O O . ARG A 1 96 ? 6.75 -14.938 -9.734 1 98.38 96 ARG A O 1
ATOM 736 N N . LYS A 1 97 ? 7.559 -15.102 -7.641 1 97.31 97 LYS A N 1
ATOM 737 C CA . LYS A 1 97 ? 6.527 -16.062 -7.262 1 97.31 97 LYS A CA 1
ATOM 738 C C . LYS A 1 97 ? 5.172 -15.383 -7.105 1 97.31 97 LYS A C 1
ATOM 740 O O . LYS A 1 97 ? 4.137 -15.961 -7.457 1 97.31 97 LYS A O 1
ATOM 745 N N . GLY A 1 98 ? 5.223 -14.172 -6.637 1 97.69 98 GLY A N 1
ATOM 746 C CA . GLY A 1 98 ? 3.998 -13.406 -6.438 1 97.69 98 GLY A CA 1
ATOM 747 C C . GLY A 1 98 ? 3.248 -13.141 -7.727 1 97.69 98 GLY A C 1
ATOM 748 O O . GLY A 1 98 ? 2.027 -13.305 -7.789 1 97.69 98 GLY A O 1
ATOM 749 N N . VAL A 1 99 ? 3.99 -12.703 -8.727 1 97.12 99 VAL A N 1
ATOM 750 C CA . VAL A 1 99 ? 3.363 -12.352 -9.992 1 97.12 99 VAL A CA 1
ATOM 751 C C . VAL A 1 99 ? 2.709 -13.586 -10.609 1 97.12 99 VAL A C 1
ATOM 753 O O . VAL A 1 99 ? 1.659 -13.484 -11.25 1 97.12 99 VAL A O 1
ATOM 756 N N . VAL A 1 100 ? 3.266 -14.75 -10.406 1 93.56 100 VAL A N 1
ATOM 757 C CA . VAL A 1 100 ? 2.699 -16 -10.898 1 93.56 100 VAL A CA 1
ATOM 758 C C . VAL A 1 100 ? 1.457 -16.359 -10.086 1 93.56 100 VAL A C 1
ATOM 760 O O . VAL A 1 100 ? 0.44 -16.781 -10.656 1 93.56 100 VAL A O 1
ATOM 7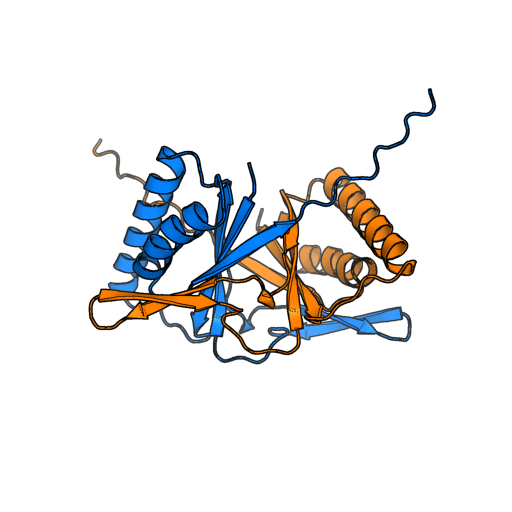63 N N . ALA A 1 101 ? 1.521 -16.156 -8.844 1 93 101 ALA A N 1
ATOM 764 C CA . ALA A 1 101 ? 0.439 -16.562 -7.945 1 93 101 ALA A CA 1
ATOM 765 C C . ALA A 1 101 ? -0.795 -15.688 -8.148 1 93 101 ALA A C 1
ATOM 767 O O . ALA A 1 101 ? -1.916 -16.188 -8.227 1 93 101 ALA A O 1
ATOM 768 N N . CYS A 1 102 ? -0.596 -14.344 -8.242 1 91.69 102 CYS A N 1
ATOM 769 C CA . CYS A 1 102 ? -1.744 -13.438 -8.25 1 91.69 102 CYS A CA 1
ATOM 770 C C . CYS A 1 102 ? -2.182 -13.133 -9.672 1 91.69 102 CYS A C 1
ATOM 772 O O . CYS A 1 102 ? -3.283 -12.617 -9.891 1 91.69 102 CYS A O 1
ATOM 774 N N . ARG A 1 103 ? -1.268 -13.391 -10.648 1 90.19 103 ARG A N 1
ATOM 775 C CA . ARG A 1 103 ? -1.553 -13.25 -12.07 1 90.19 103 ARG A CA 1
ATOM 776 C C . ARG A 1 103 ? -1.707 -11.781 -12.453 1 90.19 103 ARG A C 1
ATOM 778 O O . ARG A 1 103 ? -2.391 -11.453 -13.422 1 90.19 103 ARG A O 1
ATOM 785 N N . PHE A 1 104 ? -1.258 -10.859 -11.602 1 93.12 104 PHE A N 1
ATOM 786 C CA . PHE A 1 104 ? -1.212 -9.422 -11.844 1 93.12 104 PHE A CA 1
ATOM 787 C C . PHE A 1 104 ? 0.224 -8.914 -11.805 1 93.12 104 PHE A C 1
ATOM 789 O O . PHE A 1 104 ? 1.083 -9.516 -11.156 1 93.12 104 PHE A O 1
ATOM 796 N N . PRO A 1 105 ? 0.465 -7.809 -12.562 1 97.31 105 PRO A N 1
ATOM 797 C CA . PRO A 1 105 ? 1.777 -7.188 -12.367 1 97.31 105 PRO A CA 1
ATOM 798 C C . PRO A 1 105 ? 2.068 -6.859 -10.906 1 97.31 105 PRO A C 1
ATOM 800 O O . PRO A 1 105 ? 1.164 -6.457 -10.172 1 97.31 105 PRO A O 1
ATOM 803 N N . VAL A 1 106 ? 3.305 -7.062 -10.531 1 98.62 106 VAL A N 1
ATOM 804 C CA . VAL A 1 106 ? 3.717 -6.828 -9.148 1 98.62 106 VAL A CA 1
ATOM 805 C C . VAL A 1 106 ? 4.84 -5.793 -9.117 1 98.62 106 VAL A C 1
ATOM 807 O O . VAL A 1 106 ? 5.816 -5.902 -9.859 1 98.62 106 VAL A O 1
ATOM 810 N N . GLU A 1 107 ? 4.68 -4.773 -8.352 1 98.81 107 GLU A N 1
ATOM 811 C CA . GLU A 1 107 ? 5.676 -3.729 -8.133 1 98.81 107 GLU A CA 1
ATOM 812 C C . GLU A 1 107 ? 6.359 -3.889 -6.777 1 98.81 107 GLU A C 1
ATOM 814 O O . GLU A 1 107 ? 5.699 -4.156 -5.77 1 98.81 107 GLU A O 1
ATOM 819 N N . VAL A 1 108 ? 7.691 -3.758 -6.762 1 98.88 108 VAL A N 1
ATOM 820 C CA . VAL A 1 108 ? 8.469 -3.91 -5.535 1 98.88 108 VAL A CA 1
ATOM 821 C C . VAL A 1 108 ? 9.133 -2.58 -5.176 1 98.88 108 VAL A C 1
ATOM 823 O O . VAL A 1 108 ? 9.844 -1.994 -5.992 1 98.88 108 VAL A O 1
ATOM 826 N N . ARG A 1 109 ? 8.914 -2.102 -3.965 1 98.75 109 ARG A N 1
ATOM 827 C CA . ARG A 1 109 ? 9.586 -0.92 -3.438 1 98.75 109 ARG A CA 1
ATOM 828 C C . ARG A 1 109 ? 10 -1.129 -1.984 1 98.75 109 ARG A C 1
ATOM 830 O O . ARG A 1 109 ? 9.32 -1.828 -1.233 1 98.75 109 ARG A O 1
ATOM 837 N N . GLU A 1 110 ? 11.102 -0.541 -1.65 1 98.38 110 GLU A N 1
ATOM 838 C CA . GLU A 1 110 ? 11.562 -0.604 -0.266 1 98.38 110 GLU A CA 1
ATOM 839 C C . GLU A 1 110 ? 10.734 0.31 0.632 1 98.38 110 GLU A C 1
ATOM 841 O O . GLU A 1 110 ? 10.359 1.416 0.23 1 98.38 110 GLU A O 1
ATOM 846 N N . LEU A 1 111 ? 10.43 -0.153 1.814 1 98.12 111 LEU A N 1
ATOM 847 C CA . LEU A 1 111 ? 9.742 0.679 2.801 1 98.12 111 LEU A CA 1
ATOM 848 C C . LEU A 1 111 ? 10.742 1.524 3.582 1 98.12 111 LEU A C 1
ATOM 850 O O . LEU A 1 111 ? 11.859 1.08 3.854 1 98.12 111 LEU A O 1
ATOM 854 N N . LEU A 1 112 ? 10.305 2.709 3.855 1 94.5 112 LEU A N 1
ATOM 855 C CA . LEU A 1 112 ? 11.117 3.646 4.625 1 94.5 112 LEU A CA 1
ATOM 856 C C . LEU A 1 112 ? 10.508 3.893 6 1 94.5 112 LEU A C 1
ATOM 858 O O . LEU A 1 112 ? 9.297 4.105 6.117 1 94.5 112 LEU A O 1
ATOM 862 N N . PHE A 1 113 ? 11.281 3.701 7.051 1 87.94 113 PHE A N 1
ATOM 863 C CA . PHE A 1 113 ? 10.844 3.957 8.422 1 87.94 113 PHE A CA 1
ATOM 864 C C . PHE A 1 113 ? 11.539 5.188 8.992 1 87.94 113 PHE A C 1
ATOM 866 O O . PHE A 1 113 ? 12.75 5.348 8.836 1 87.94 113 PHE A O 1
ATOM 873 N N . PHE A 1 114 ? 10.68 6.133 9.281 1 72.62 114 PHE A N 1
ATOM 874 C CA . PHE A 1 114 ? 11.258 7.316 9.914 1 72.62 114 PHE A CA 1
ATOM 875 C C . PHE A 1 114 ? 11.234 7.188 11.43 1 72.62 114 PHE A C 1
ATOM 877 O O . PHE A 1 114 ? 10.164 7.168 12.039 1 72.62 114 PHE A O 1
ATOM 884 N N . PRO A 1 115 ? 12.32 6.773 11.953 1 62.69 115 PRO A N 1
ATOM 885 C CA . PRO A 1 115 ? 12.328 6.66 13.406 1 62.69 115 PRO A CA 1
ATOM 886 C C . PRO A 1 115 ? 11.852 7.934 14.102 1 62.69 115 PRO A C 1
ATOM 888 O O . PRO A 1 115 ? 12.07 9.039 13.602 1 62.69 115 PRO A O 1
ATOM 891 N N . ALA A 1 116 ? 10.867 7.734 15.039 1 60.56 116 ALA A N 1
ATOM 892 C CA . ALA A 1 116 ? 10.5 8.867 15.891 1 60.56 116 ALA A CA 1
ATOM 893 C C . ALA A 1 116 ? 11.734 9.578 16.438 1 60.56 116 ALA A C 1
ATOM 895 O O . ALA A 1 116 ? 12.742 8.938 16.719 1 60.56 116 ALA A O 1
ATOM 896 N N . PRO A 1 117 ? 11.727 10.898 16.234 1 55.59 117 PRO A N 1
ATOM 897 C CA . PRO A 1 117 ? 12.859 11.562 16.891 1 55.59 117 PRO A CA 1
ATOM 898 C C . PRO A 1 117 ? 13.086 11.062 18.328 1 55.59 117 PRO A C 1
ATOM 900 O O . PRO A 1 117 ? 12.125 10.703 19.016 1 55.59 117 PRO A O 1
ATOM 903 N N . GLU A 1 118 ? 14.125 10.344 18.516 1 49.28 118 GLU A N 1
ATOM 904 C CA . GLU A 1 118 ? 14.445 9.977 19.891 1 49.28 118 GLU A CA 1
ATOM 905 C C . GLU A 1 118 ? 14.023 11.062 20.875 1 49.28 118 GLU A C 1
ATOM 907 O O . GLU A 1 118 ? 14.242 12.25 20.625 1 49.28 118 GLU A O 1
ATOM 912 N N . GLU A 1 119 ? 12.758 10.875 21.469 1 47.34 119 GLU A N 1
ATOM 913 C CA . GLU A 1 119 ? 12.586 11.766 22.609 1 47.34 119 GLU A CA 1
ATOM 914 C C . GLU A 1 119 ? 13.906 12.023 23.312 1 47.34 119 GLU A C 1
ATOM 916 O O . GLU A 1 119 ? 14.617 11.086 23.688 1 47.34 119 GLU A O 1
ATOM 921 N N . SER A 1 120 ? 14.617 12.945 22.969 1 41.78 120 SER A N 1
ATOM 922 C CA . SER A 1 120 ? 15.688 13.367 23.859 1 41.78 120 SER A CA 1
ATOM 923 C C . SER A 1 120 ? 15.273 13.242 25.328 1 41.78 120 SER A C 1
ATOM 925 O O . SER A 1 120 ? 14.32 13.891 25.766 1 41.78 120 SER A O 1
ATOM 927 N N . THR A 1 121 ? 15.211 12.07 25.922 1 40.31 121 THR A N 1
ATOM 928 C CA . THR A 1 121 ? 15.219 12.078 27.375 1 40.31 121 THR A CA 1
ATOM 929 C C . THR A 1 121 ? 16.172 13.133 27.906 1 40.31 121 THR A C 1
ATOM 931 O O . THR A 1 121 ? 17.359 13.125 27.578 1 40.31 121 THR A O 1
ATOM 934 N N . GLY A 1 122 ? 15.852 14.336 28.062 1 33.72 122 GLY A N 1
ATOM 935 C CA . GLY A 1 122 ? 16.562 15.18 29.016 1 33.72 122 GLY A CA 1
ATOM 936 C C . GLY A 1 122 ? 17.125 14.406 30.188 1 33.72 122 GLY A C 1
ATOM 937 O O . GLY A 1 122 ? 16.391 13.93 31.047 1 33.72 122 GLY A O 1
ATOM 938 N N . GLN A 1 123 ? 18.094 13.461 30.109 1 25.86 123 GLN A N 1
ATOM 939 C CA . GLN A 1 123 ? 18.953 13.469 31.281 1 25.86 123 GLN A CA 1
ATOM 940 C C . GLN A 1 123 ? 19.75 14.773 31.391 1 25.86 123 GLN A C 1
ATOM 942 O O . GLN A 1 123 ? 20.25 15.273 30.391 1 25.86 123 GLN A O 1
ATOM 947 N N . MET B 1 1 ? -12.203 -6.113 14.352 1 95 1 MET B N 1
ATOM 948 C CA . MET B 1 1 ? -12.57 -4.891 13.641 1 95 1 MET B CA 1
ATOM 949 C C . MET B 1 1 ? -11.922 -4.848 12.266 1 95 1 MET B C 1
ATOM 951 O O . MET B 1 1 ? -10.844 -5.41 12.055 1 95 1 MET B O 1
ATOM 955 N N . PRO B 1 2 ? -12.625 -4.145 11.242 1 97.56 2 PRO B N 1
ATOM 956 C CA . PRO B 1 2 ? -12.047 -4.039 9.898 1 97.56 2 PRO B CA 1
ATOM 957 C C . PRO B 1 2 ? -10.727 -3.262 9.891 1 97.56 2 PRO B C 1
ATOM 959 O O . PRO B 1 2 ? -10.461 -2.482 10.805 1 97.56 2 PRO B O 1
ATOM 962 N N . LYS B 1 3 ? -9.961 -3.5 8.867 1 98.5 3 LYS B N 1
ATOM 963 C CA . LYS B 1 3 ? -8.703 -2.779 8.664 1 98.5 3 L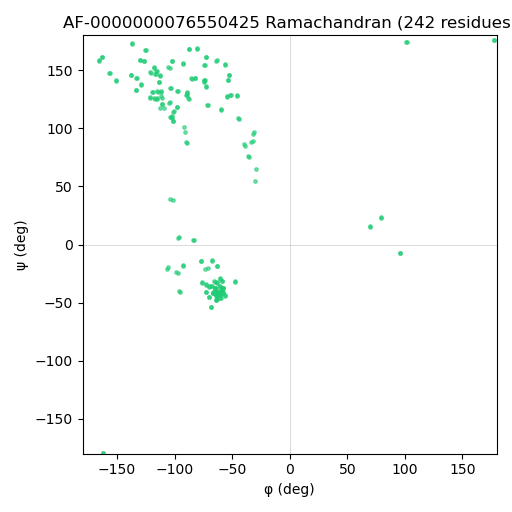YS B CA 1
ATOM 964 C C . LYS B 1 3 ? -8.758 -1.937 7.395 1 98.5 3 LYS B C 1
ATOM 966 O O . LYS B 1 3 ? -9.422 -2.307 6.426 1 98.5 3 LYS B O 1
ATOM 971 N N . TYR B 1 4 ? -8.062 -0.837 7.398 1 98.88 4 TYR B N 1
ATOM 972 C CA . TYR B 1 4 ? -8.078 0.121 6.301 1 98.88 4 TYR B CA 1
ATOM 973 C C . TYR B 1 4 ? -6.66 0.542 5.922 1 98.88 4 TYR B C 1
ATOM 975 O O . TYR B 1 4 ? -5.789 0.664 6.785 1 98.88 4 TYR B O 1
ATOM 983 N N . LEU B 1 5 ? -6.516 0.706 4.703 1 98.88 5 LEU B N 1
ATOM 984 C CA . LEU B 1 5 ? -5.305 1.293 4.137 1 98.88 5 LEU B CA 1
ATOM 985 C C . LEU B 1 5 ? -5.5 2.779 3.857 1 98.88 5 LEU B C 1
ATOM 987 O O . LEU B 1 5 ? -6.414 3.162 3.127 1 98.88 5 LEU B O 1
ATOM 991 N N . LEU B 1 6 ? -4.723 3.619 4.5 1 98.88 6 LEU B N 1
ATOM 992 C CA . LEU B 1 6 ? -4.613 5.035 4.168 1 98.88 6 LEU B CA 1
ATOM 993 C C . LEU B 1 6 ? -3.342 5.312 3.373 1 98.88 6 LEU B C 1
ATOM 995 O O . LEU B 1 6 ? -2.244 5.312 3.934 1 98.88 6 LEU B O 1
ATOM 999 N N . SER B 1 7 ? -3.494 5.551 2.1 1 98.75 7 SER B N 1
ATOM 1000 C CA . SER B 1 7 ? -2.354 5.715 1.202 1 98.75 7 SER B CA 1
ATOM 1001 C C . SER B 1 7 ? -2.141 7.184 0.843 1 98.75 7 SER B C 1
ATOM 1003 O O . SER B 1 7 ? -3.039 7.832 0.305 1 98.75 7 SER B O 1
ATOM 1005 N N . GLY B 1 8 ? -0.962 7.68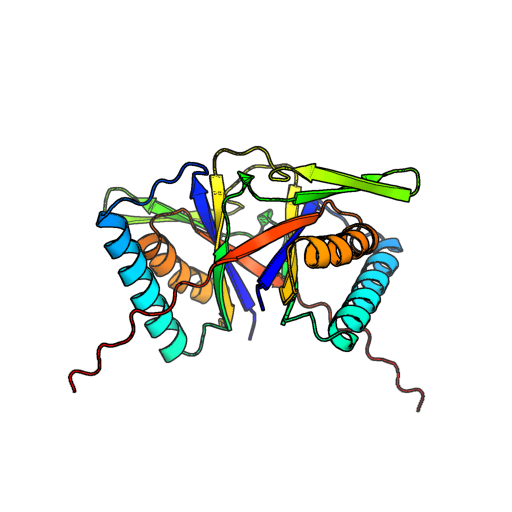 1.14 1 97.62 8 GLY B N 1
ATOM 1006 C CA . GLY B 1 8 ? -0.607 9.016 0.689 1 97.62 8 GLY B CA 1
ATOM 1007 C C . GLY B 1 8 ? 0.047 9.031 -0.68 1 97.62 8 GLY B C 1
ATOM 1008 O O . GLY B 1 8 ? 0.988 8.273 -0.931 1 97.62 8 GLY B O 1
ATOM 1009 N N . HIS B 1 9 ? -0.444 9.836 -1.558 1 97.5 9 HIS B N 1
ATOM 1010 C CA . HIS B 1 9 ? 0.078 9.914 -2.918 1 97.5 9 HIS B CA 1
ATOM 1011 C C . HIS B 1 9 ? 0.961 11.148 -3.094 1 97.5 9 HIS B C 1
ATOM 1013 O O . HIS B 1 9 ? 0.465 12.273 -3.1 1 97.5 9 HIS B O 1
ATOM 1019 N N . GLN B 1 10 ? 2.213 10.891 -3.242 1 94.38 10 GLN B N 1
ATOM 1020 C CA . GLN B 1 10 ? 3.232 11.938 -3.305 1 94.38 10 GLN B CA 1
ATOM 1021 C C . GLN B 1 10 ? 3.736 12.125 -4.73 1 94.38 10 GLN B C 1
ATOM 1023 O O . GLN B 1 10 ? 3.867 11.164 -5.484 1 94.38 10 GLN B O 1
ATOM 1028 N N . VAL B 1 11 ? 4.168 13.273 -5.008 1 91.69 11 VAL B N 1
ATOM 1029 C CA . VAL B 1 11 ? 4.746 13.594 -6.309 1 91.69 11 VAL B CA 1
ATOM 1030 C C . VAL B 1 11 ? 6.129 12.961 -6.43 1 91.69 11 VAL B C 1
ATOM 1032 O O . VAL B 1 11 ? 6.875 12.883 -5.449 1 91.69 11 VAL B O 1
ATOM 1035 N N . ASP B 1 12 ? 6.66 12.281 -7.496 1 82.31 12 ASP B N 1
ATOM 1036 C CA . ASP B 1 12 ? 7.891 11.531 -7.73 1 82.31 12 ASP B CA 1
ATOM 1037 C C . ASP B 1 12 ? 9.117 12.398 -7.48 1 82.31 12 ASP B C 1
ATOM 1039 O O . ASP B 1 12 ? 10.156 11.898 -7.043 1 82.31 12 ASP B O 1
ATOM 1043 N N . ASN B 1 13 ? 9.234 13.531 -7.738 1 77.69 13 ASN B N 1
ATOM 1044 C CA . ASN B 1 13 ? 10.398 14.398 -7.586 1 77.69 13 ASN B CA 1
ATOM 1045 C C . ASN B 1 13 ? 10.25 15.328 -6.383 1 77.69 13 ASN B C 1
ATOM 1047 O O . ASN B 1 13 ? 10.656 16.484 -6.438 1 77.69 13 ASN B O 1
ATOM 1051 N N . TYR B 1 14 ? 9.68 14.555 -5.492 1 76.5 14 TYR B N 1
ATOM 1052 C CA . TYR B 1 14 ? 9.531 15.367 -4.289 1 76.5 14 TYR B CA 1
ATOM 1053 C C . TYR B 1 14 ? 10.875 15.617 -3.629 1 76.5 14 TYR B C 1
ATOM 1055 O O . TYR B 1 14 ? 11.633 14.68 -3.367 1 76.5 14 TYR B O 1
ATOM 1063 N N . VAL B 1 15 ? 11.305 16.859 -3.479 1 69.69 15 VAL B N 1
ATOM 1064 C CA . VAL B 1 15 ? 12.523 17.281 -2.793 1 69.69 15 VAL B CA 1
ATOM 1065 C C . VAL B 1 15 ? 12.172 17.844 -1.418 1 69.69 15 VAL B C 1
ATOM 1067 O O . VAL B 1 15 ? 11.508 18.875 -1.314 1 69.69 15 VAL B O 1
ATOM 1070 N N . PRO B 1 16 ? 12.602 16.984 -0.449 1 70.19 16 PRO B N 1
ATOM 1071 C CA . PRO B 1 16 ? 12.312 17.5 0.891 1 70.19 16 PRO B CA 1
ATOM 1072 C C . PRO B 1 16 ? 12.867 18.906 1.118 1 70.19 16 PRO B C 1
ATOM 1074 O O . PRO B 1 16 ? 13.961 19.219 0.642 1 70.19 16 PRO B O 1
ATOM 1077 N N . THR B 1 17 ? 12.047 19.766 1.534 1 70.75 17 THR B N 1
ATOM 1078 C CA . THR B 1 17 ? 12.477 21.094 1.96 1 70.75 17 THR B CA 1
ATOM 1079 C C . THR B 1 17 ? 12.742 21.125 3.463 1 70.75 17 THR B C 1
ATOM 1081 O O . THR B 1 17 ? 12.352 20.203 4.184 1 70.75 17 THR B O 1
ATOM 1084 N N . PRO B 1 18 ? 13.555 22.031 3.912 1 65.56 18 PRO B N 1
ATOM 1085 C CA . PRO B 1 18 ? 13.727 22.141 5.363 1 65.56 18 PRO B CA 1
ATOM 1086 C C . PRO B 1 18 ? 12.406 22.156 6.117 1 65.56 18 PRO B C 1
ATOM 1088 O O . PRO B 1 18 ? 12.336 21.688 7.254 1 65.56 18 PRO B O 1
ATOM 1091 N N . GLU B 1 19 ? 11.414 22.703 5.453 1 66.25 19 GLU B N 1
ATOM 1092 C CA . GLU B 1 19 ? 10.078 22.719 6.039 1 66.25 19 GLU B CA 1
ATOM 1093 C C . GLU B 1 19 ? 9.508 21.297 6.141 1 66.25 19 GLU B C 1
ATOM 1095 O O . GLU B 1 19 ? 8.617 21.047 6.953 1 66.25 19 GLU B O 1
ATOM 1100 N N . ASP B 1 20 ? 10.195 20.406 5.434 1 73.81 20 ASP B N 1
ATOM 1101 C CA . ASP B 1 20 ? 9.711 19.031 5.418 1 73.81 20 ASP B CA 1
ATOM 1102 C C . ASP B 1 20 ? 9.977 18.328 6.754 1 73.81 20 ASP B C 1
ATOM 1104 O O . ASP B 1 20 ? 9.281 17.391 7.117 1 73.81 20 ASP B O 1
ATOM 1108 N N . LEU B 1 21 ? 10.945 18.938 7.422 1 74 21 LEU B N 1
ATOM 1109 C CA . LEU B 1 21 ? 11.133 18.438 8.781 1 74 21 LEU B CA 1
ATOM 1110 C C . LEU B 1 21 ? 9.859 18.609 9.602 1 74 21 LEU B C 1
ATOM 1112 O O . LEU B 1 21 ? 9.508 17.75 10.406 1 74 21 LEU B O 1
ATOM 1116 N N . ALA B 1 22 ? 9.211 19.719 9.336 1 80.94 22 ALA B N 1
ATOM 1117 C CA . ALA B 1 22 ? 7.953 19.969 10.039 1 80.94 22 ALA B CA 1
ATOM 1118 C C . ALA B 1 22 ? 6.895 18.938 9.656 1 80.94 22 ALA B C 1
ATOM 1120 O O . ALA B 1 22 ? 6.094 18.516 10.492 1 80.94 22 ALA B O 1
ATOM 1121 N N . MET B 1 23 ? 6.879 18.562 8.406 1 85.06 23 MET B N 1
ATOM 1122 C CA . MET B 1 23 ? 5.945 17.531 7.945 1 85.06 23 MET B CA 1
ATOM 1123 C C . MET B 1 23 ? 6.215 16.203 8.641 1 85.06 23 MET B C 1
ATOM 1125 O O . MET B 1 23 ? 5.285 15.547 9.117 1 85.06 23 MET B O 1
ATOM 1129 N N . ILE B 1 24 ? 7.457 15.93 8.742 1 87.88 24 ILE B N 1
ATOM 1130 C CA . ILE B 1 24 ? 7.859 14.68 9.367 1 87.88 24 ILE B CA 1
ATOM 1131 C C . ILE B 1 24 ? 7.438 14.68 10.836 1 87.88 24 ILE B C 1
ATOM 1133 O O . ILE B 1 24 ? 6.895 13.688 11.336 1 87.88 24 ILE B O 1
ATOM 1137 N N . ASP B 1 25 ? 7.672 15.789 11.492 1 89 25 ASP B N 1
ATOM 1138 C CA . ASP B 1 25 ? 7.285 15.914 12.891 1 89 25 ASP B CA 1
ATOM 1139 C C . ASP B 1 25 ? 5.773 15.781 13.062 1 89 25 ASP B C 1
ATOM 1141 O O . ASP B 1 25 ? 5.297 15.164 14.016 1 89 25 ASP B O 1
ATOM 1145 N N . THR B 1 26 ? 5.055 16.391 12.164 1 92 26 THR B N 1
ATOM 1146 C CA . THR B 1 26 ? 3.6 16.328 12.227 1 92 26 THR B CA 1
ATOM 1147 C C . THR B 1 26 ? 3.109 14.906 12.016 1 92 26 THR B C 1
ATOM 1149 O O . THR B 1 26 ? 2.18 14.453 12.688 1 92 26 THR B O 1
ATOM 1152 N N . ILE B 1 27 ? 3.744 14.18 11.148 1 94.62 27 ILE B N 1
ATOM 1153 C CA . ILE B 1 27 ? 3.391 12.789 10.906 1 94.62 27 ILE B CA 1
ATOM 1154 C C . ILE B 1 27 ? 3.691 11.953 12.148 1 94.62 27 ILE B C 1
ATOM 1156 O O . ILE B 1 27 ? 2.889 11.102 12.539 1 94.62 27 ILE B O 1
ATOM 1160 N N . HIS B 1 28 ? 4.824 12.227 12.75 1 94.44 28 HIS B N 1
ATOM 1161 C CA . HIS B 1 28 ? 5.18 11.5 13.969 1 94.44 28 HIS B CA 1
ATOM 1162 C C . HIS B 1 28 ? 4.164 11.758 15.078 1 94.44 28 HIS B C 1
ATOM 1164 O O . HIS B 1 28 ? 3.812 10.844 15.828 1 94.44 28 HIS B O 1
ATOM 1170 N N . ALA B 1 29 ? 3.756 12.992 15.227 1 95.75 29 ALA B N 1
ATOM 1171 C CA . ALA B 1 29 ? 2.742 13.32 16.219 1 95.75 29 ALA B CA 1
ATOM 1172 C C . ALA B 1 29 ? 1.443 12.57 15.953 1 95.75 29 ALA B C 1
ATOM 1174 O O . ALA B 1 29 ? 0.82 12.047 16.875 1 95.75 29 ALA B O 1
ATOM 1175 N N . LEU B 1 30 ? 1.023 12.484 14.703 1 97.31 30 LEU B N 1
ATOM 1176 C CA . LEU B 1 30 ? -0.18 11.742 14.344 1 97.31 30 LEU B CA 1
ATOM 1177 C C . LEU B 1 30 ? -0.011 10.258 14.641 1 97.31 30 LEU B C 1
ATOM 1179 O O . LEU B 1 30 ? -0.934 9.609 15.148 1 97.31 30 LEU B O 1
ATOM 1183 N N . ASN B 1 31 ? 1.177 9.734 14.32 1 97.25 31 ASN B N 1
ATOM 1184 C CA . ASN B 1 31 ? 1.459 8.344 14.641 1 97.25 31 ASN B CA 1
ATOM 1185 C C . ASN B 1 31 ? 1.286 8.062 16.125 1 97.25 31 ASN B C 1
ATOM 1187 O O . ASN B 1 31 ? 0.685 7.055 16.516 1 97.25 31 ASN B O 1
ATOM 1191 N N . ARG B 1 32 ? 1.797 8.969 16.938 1 97 32 ARG B N 1
ATOM 1192 C CA . ARG B 1 32 ? 1.667 8.797 18.375 1 97 32 ARG B CA 1
ATOM 1193 C C . ARG B 1 32 ? 0.202 8.82 18.812 1 97 32 ARG B C 1
ATOM 1195 O O . ARG B 1 32 ? -0.215 8.031 19.656 1 97 32 ARG B O 1
ATOM 1202 N N . GLU B 1 33 ? -0.522 9.727 18.234 1 98.12 33 GLU B N 1
ATOM 1203 C CA . GLU B 1 33 ? -1.951 9.805 18.516 1 98.12 33 GLU B CA 1
ATOM 1204 C C . GLU B 1 33 ? -2.662 8.508 18.125 1 98.12 33 GLU B C 1
ATOM 1206 O O . GLU B 1 33 ? -3.506 8.008 18.875 1 98.12 33 GLU B O 1
ATOM 1211 N N . MET B 1 34 ? -2.393 7.961 16.938 1 98.12 34 MET B N 1
ATOM 1212 C CA . MET B 1 34 ? -3.012 6.727 16.469 1 98.12 34 MET B CA 1
ATOM 1213 C C . MET B 1 34 ? -2.66 5.551 17.375 1 98.12 34 MET B C 1
ATOM 1215 O O . MET B 1 34 ? -3.502 4.691 17.625 1 98.12 34 MET B O 1
ATOM 1219 N N . ILE B 1 35 ? -1.423 5.516 17.797 1 97.69 35 ILE B N 1
ATOM 1220 C CA . ILE B 1 35 ? -0.971 4.457 18.703 1 97.69 35 ILE B CA 1
ATOM 1221 C C . ILE B 1 35 ? -1.709 4.559 20.031 1 97.69 35 ILE B C 1
ATOM 1223 O O . ILE B 1 35 ? -2.201 3.557 20.547 1 97.69 35 ILE B O 1
ATOM 1227 N N . ALA B 1 36 ? -1.779 5.742 20.578 1 98.19 36 ALA B N 1
ATOM 1228 C CA . ALA B 1 36 ? -2.471 5.969 21.844 1 98.19 36 ALA B CA 1
ATOM 1229 C C . ALA B 1 36 ? -3.936 5.551 21.75 1 98.19 36 ALA B C 1
ATOM 1231 O O . ALA B 1 36 ? -4.504 5.035 22.719 1 98.19 36 ALA B O 1
ATOM 1232 N N . ALA B 1 37 ? -4.523 5.797 20.609 1 98.31 37 ALA B N 1
ATOM 1233 C CA . ALA B 1 37 ? -5.918 5.438 20.391 1 98.31 37 ALA B CA 1
ATOM 1234 C C . ALA B 1 37 ? -6.066 3.941 20.141 1 98.31 37 ALA B C 1
ATOM 1236 O O . ALA B 1 37 ? -7.18 3.414 20.125 1 98.31 37 ALA B O 1
ATOM 1237 N N . GLY B 1 38 ? -4.965 3.27 19.875 1 98.19 38 GLY B N 1
ATOM 1238 C CA . GLY B 1 38 ? -4.965 1.831 19.656 1 98.19 38 GLY B CA 1
ATOM 1239 C C . GLY B 1 38 ? -5.426 1.434 18.266 1 98.19 38 GLY B C 1
ATOM 1240 O O . GLY B 1 38 ? -5.867 0.302 18.047 1 98.19 38 GLY B O 1
ATOM 1241 N N . VAL B 1 39 ? -5.34 2.316 17.281 1 98.44 39 VAL B N 1
ATOM 1242 C CA . VAL B 1 39 ? -5.941 2.029 15.984 1 98.44 39 VAL B CA 1
ATOM 1243 C C . VAL B 1 39 ? -4.852 1.685 14.969 1 98.44 39 VAL B C 1
ATOM 1245 O O . VAL B 1 39 ? -5.125 1.079 13.93 1 98.44 39 VAL B O 1
ATOM 1248 N N . ARG B 1 40 ? -3.604 2.037 15.18 1 98.56 40 ARG B N 1
ATOM 1249 C CA . ARG B 1 40 ? -2.58 1.896 14.148 1 98.56 40 ARG B CA 1
ATOM 1250 C C . ARG B 1 40 ? -1.932 0.516 14.203 1 98.56 40 ARG B C 1
ATOM 1252 O O . ARG B 1 40 ? -1.386 0.122 15.234 1 98.56 40 ARG B O 1
ATOM 1259 N N . ILE B 1 41 ? -1.935 -0.147 13.141 1 97.62 41 ILE B N 1
ATOM 1260 C CA . ILE B 1 41 ? -1.3 -1.451 12.984 1 97.62 41 ILE B CA 1
ATOM 1261 C C . ILE B 1 41 ? 0.09 -1.276 12.375 1 97.62 41 ILE B C 1
ATOM 1263 O O . ILE B 1 41 ? 1.036 -1.963 12.766 1 97.62 41 ILE B O 1
ATOM 1267 N N . PHE B 1 42 ? 0.161 -0.397 11.445 1 96.19 42 PHE B N 1
ATOM 1268 C CA . PHE B 1 42 ? 1.384 -0.234 10.664 1 96.19 42 PHE B CA 1
ATOM 1269 C C . PHE B 1 42 ? 1.458 1.163 10.062 1 96.19 42 PHE B C 1
ATOM 1271 O O . PHE B 1 42 ? 0.428 1.786 9.797 1 96.19 42 PHE B O 1
ATOM 1278 N N . ALA B 1 43 ? 2.648 1.728 9.898 1 97.25 43 ALA B N 1
ATOM 1279 C CA . ALA B 1 43 ? 2.9 2.988 9.203 1 97.25 43 ALA B CA 1
ATOM 1280 C C . ALA B 1 43 ? 4.293 3.002 8.578 1 97.25 43 ALA B C 1
ATOM 1282 O O . ALA B 1 43 ? 5.254 2.51 9.18 1 97.25 43 ALA B O 1
ATOM 1283 N N . CYS B 1 44 ? 4.371 3.566 7.426 1 96.69 44 CYS B N 1
ATOM 1284 C CA . CYS B 1 44 ? 5.676 3.611 6.773 1 96.69 44 CYS B CA 1
ATOM 1285 C C . CYS B 1 44 ? 5.672 4.602 5.613 1 96.69 44 CYS B C 1
ATOM 1287 O O . CYS B 1 44 ? 4.609 5.062 5.191 1 96.69 44 CYS B O 1
ATOM 1289 N N . GLY B 1 45 ? 6.91 5.043 5.277 1 95.81 45 GLY B N 1
ATOM 1290 C CA . GLY B 1 45 ? 7.137 5.598 3.953 1 95.81 45 GLY B CA 1
ATOM 1291 C C . GLY B 1 45 ? 7.492 4.543 2.92 1 95.81 45 GLY B C 1
ATOM 1292 O O . GLY B 1 45 ? 7.707 3.379 3.262 1 95.81 45 GLY B O 1
ATOM 1293 N N . VAL B 1 46 ? 7.465 4.977 1.671 1 96.44 46 VAL B N 1
ATOM 1294 C CA . VAL B 1 46 ? 7.832 4.098 0.565 1 96.44 46 VAL B CA 1
ATOM 1295 C C . VAL B 1 46 ? 8.867 4.789 -0.321 1 96.44 46 VAL B C 1
ATOM 1297 O O . VAL B 1 46 ? 8.758 5.988 -0.595 1 96.44 46 VAL B O 1
ATOM 1300 N N . SER B 1 47 ? 9.859 4.066 -0.745 1 95.94 47 SER B N 1
ATOM 1301 C CA . SER B 1 47 ? 10.906 4.613 -1.597 1 95.94 47 SER B CA 1
ATOM 1302 C C . SER B 1 47 ? 10.328 5.223 -2.869 1 95.94 47 SER B C 1
ATOM 1304 O O . SER B 1 47 ? 9.227 4.859 -3.289 1 95.94 47 SER B O 1
ATOM 1306 N N . PRO B 1 48 ? 11.039 6.16 -3.449 1 95.5 48 PRO B N 1
ATOM 1307 C CA . PRO B 1 48 ? 10.555 6.797 -4.672 1 95.5 48 PRO B CA 1
ATOM 1308 C C . PRO B 1 48 ? 10.18 5.785 -5.758 1 95.5 48 PRO B C 1
ATOM 1310 O O . PRO B 1 48 ? 10.836 4.746 -5.887 1 95.5 48 PRO B O 1
ATOM 1313 N N . ALA B 1 49 ? 9.18 6.094 -6.535 1 96.19 49 ALA B N 1
ATOM 1314 C CA . ALA B 1 49 ? 8.656 5.211 -7.57 1 96.19 49 ALA B CA 1
ATOM 1315 C C . ALA B 1 49 ? 9.742 4.844 -8.586 1 96.19 49 ALA B C 1
ATOM 1317 O O . ALA B 1 49 ? 9.734 3.746 -9.141 1 96.19 49 ALA B O 1
ATOM 1318 N N . ALA B 1 50 ? 10.688 5.789 -8.805 1 95 50 ALA B N 1
ATOM 1319 C CA . ALA B 1 50 ? 11.766 5.555 -9.766 1 95 50 ALA B CA 1
ATOM 1320 C C . ALA B 1 50 ? 12.648 4.391 -9.328 1 95 50 ALA B C 1
ATOM 1322 O O . ALA B 1 50 ? 13.383 3.818 -10.133 1 95 50 ALA B O 1
ATOM 1323 N N . GLN B 1 51 ? 12.594 4.02 -8.078 1 96.19 51 GLN B N 1
ATOM 1324 C CA . GLN B 1 51 ? 13.43 2.955 -7.543 1 96.19 51 GLN B CA 1
ATOM 1325 C C . GLN B 1 51 ? 12.68 1.625 -7.52 1 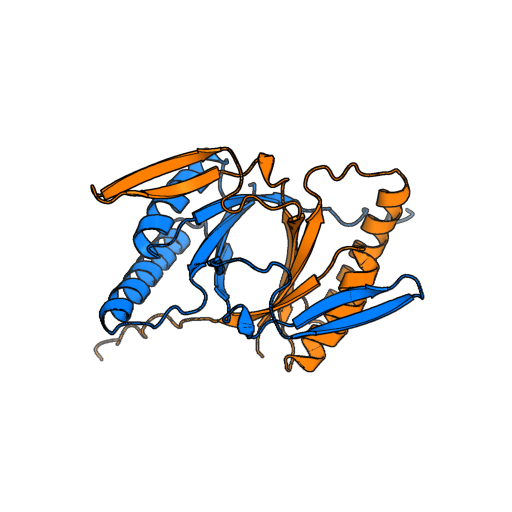96.19 51 GLN B C 1
ATOM 1327 O O . GLN B 1 51 ? 13.211 0.619 -7.043 1 96.19 51 GLN B O 1
ATOM 1332 N N . ALA B 1 52 ? 11.516 1.583 -8.062 1 97.94 52 ALA B N 1
ATOM 1333 C CA . ALA B 1 52 ? 10.703 0.368 -8.078 1 97.94 52 ALA B CA 1
ATOM 1334 C C . ALA B 1 52 ? 11.25 -0.642 -9.086 1 97.94 52 ALA B C 1
ATOM 1336 O O . ALA B 1 52 ? 11.961 -0.272 -10.023 1 97.94 52 ALA B O 1
ATOM 1337 N N . LYS B 1 53 ? 10.977 -1.867 -8.844 1 98.75 53 LYS B N 1
ATOM 1338 C CA . LYS B 1 53 ? 11.023 -2.938 -9.836 1 98.75 53 LYS B CA 1
ATOM 1339 C C . LYS B 1 53 ? 9.617 -3.461 -10.141 1 98.75 53 LYS B C 1
ATOM 1341 O O . LYS B 1 53 ? 8.844 -3.738 -9.227 1 98.75 53 LYS B O 1
ATOM 1346 N N . THR B 1 54 ? 9.328 -3.568 -11.359 1 98.75 54 THR B N 1
ATOM 1347 C CA . THR B 1 54 ? 8.016 -4.066 -11.758 1 98.75 54 THR B CA 1
ATOM 1348 C C . THR B 1 54 ? 8.141 -5.406 -12.484 1 98.75 54 THR B C 1
ATOM 1350 O O . THR B 1 54 ? 8.969 -5.555 -13.383 1 98.75 54 THR B O 1
ATOM 1353 N N . LEU B 1 55 ? 7.367 -6.344 -12.086 1 98.75 55 LEU B N 1
ATOM 1354 C CA . LEU B 1 55 ? 7.363 -7.684 -12.664 1 98.75 55 LEU B CA 1
ATOM 1355 C C . LEU B 1 55 ? 6.051 -7.957 -13.391 1 98.75 55 LEU B C 1
ATOM 1357 O O . LEU B 1 55 ? 4.977 -7.602 -12.898 1 98.75 55 LEU B O 1
ATOM 1361 N N . ARG B 1 56 ? 6.121 -8.602 -14.523 1 97.44 56 ARG B N 1
ATOM 1362 C CA . ARG B 1 56 ? 4.984 -9.039 -15.328 1 97.44 56 ARG B CA 1
ATOM 1363 C C . ARG B 1 56 ? 5.156 -10.484 -15.781 1 97.44 56 ARG B C 1
ATOM 1365 O O . ARG B 1 56 ? 6.223 -10.867 -16.266 1 97.44 56 ARG B O 1
ATOM 1372 N N . ALA B 1 57 ? 4.145 -11.203 -15.617 1 93.81 57 ALA B N 1
ATOM 1373 C CA . ALA B 1 57 ? 4.176 -12.555 -16.188 1 93.81 57 ALA B CA 1
ATOM 1374 C C . ALA B 1 57 ? 4.023 -12.523 -17.703 1 93.81 57 ALA B C 1
ATOM 1376 O O . ALA B 1 57 ? 3.262 -11.711 -18.234 1 93.81 57 ALA B O 1
ATOM 1377 N N . GLN B 1 58 ? 4.773 -13.406 -18.312 1 90.81 58 GLN B N 1
ATOM 1378 C CA . GLN B 1 58 ? 4.715 -13.516 -19.766 1 90.81 58 GLN B CA 1
ATOM 1379 C C . GLN B 1 58 ? 3.877 -14.719 -20.188 1 90.81 58 GLN B C 1
ATOM 1381 O O . GLN B 1 58 ? 3.705 -15.664 -19.422 1 90.81 58 GLN B O 1
ATOM 1386 N N . PRO B 1 59 ? 3.41 -14.609 -21.406 1 86.94 59 PRO B N 1
ATOM 1387 C CA . PRO B 1 59 ? 2.588 -15.711 -21.906 1 86.94 59 PRO B CA 1
ATOM 1388 C C . PRO B 1 59 ? 3.348 -17.031 -21.938 1 86.94 59 PRO B C 1
ATOM 1390 O O . PRO B 1 59 ? 2.742 -18.109 -21.812 1 86.94 59 PRO B O 1
ATOM 1393 N N . ASP B 1 60 ? 4.66 -16.984 -22.125 1 88.25 60 ASP B N 1
ATOM 1394 C CA . ASP B 1 60 ? 5.453 -18.203 -22.234 1 88.25 60 ASP B CA 1
ATOM 1395 C C . ASP B 1 60 ? 5.82 -18.766 -20.859 1 88.25 60 ASP B C 1
ATOM 1397 O O . ASP B 1 60 ? 6.551 -19.75 -20.75 1 88.25 60 ASP B O 1
ATOM 1401 N N . GLY B 1 61 ? 5.305 -18.125 -19.859 1 85.81 61 GLY B N 1
ATOM 1402 C CA . GLY B 1 61 ? 5.551 -18.578 -18.5 1 85.81 61 GLY B CA 1
ATOM 1403 C C . GLY B 1 61 ? 6.699 -17.859 -17.828 1 85.81 61 GLY B C 1
ATOM 1404 O O . GLY B 1 61 ? 6.949 -18.047 -16.641 1 85.81 61 GLY B O 1
ATOM 1405 N N . GLY B 1 62 ? 7.371 -17.078 -18.578 1 93 62 GLY B N 1
ATOM 1406 C CA . GLY B 1 62 ? 8.461 -16.312 -18 1 93 62 GLY B CA 1
ATOM 1407 C C . GLY B 1 62 ? 7.992 -15.062 -17.281 1 93 62 GLY B C 1
ATOM 1408 O O . GLY B 1 62 ? 6.793 -14.781 -17.219 1 93 62 GLY B O 1
ATOM 1409 N N . VAL B 1 63 ? 8.898 -14.43 -16.531 1 96.5 63 VAL B N 1
ATOM 1410 C CA . VAL B 1 63 ? 8.633 -13.172 -15.836 1 96.5 63 VAL B CA 1
ATOM 1411 C C . VAL B 1 63 ? 9.562 -12.086 -16.375 1 96.5 63 VAL B C 1
ATOM 1413 O O . VAL B 1 63 ? 10.773 -12.289 -16.453 1 96.5 63 VAL B O 1
ATOM 1416 N N . PHE B 1 64 ? 8.977 -11.023 -16.781 1 96.75 64 PHE B N 1
ATOM 1417 C CA . PHE B 1 64 ? 9.719 -9.852 -17.234 1 96.75 64 PHE B CA 1
ATOM 1418 C C . PHE B 1 64 ? 9.828 -8.812 -16.125 1 96.75 64 PHE B C 1
ATOM 1420 O O . PHE B 1 64 ? 8.844 -8.508 -15.453 1 96.75 64 PHE B O 1
ATOM 1427 N N . ILE B 1 65 ? 11.102 -8.305 -15.93 1 98.06 65 ILE B N 1
ATOM 1428 C CA . ILE B 1 65 ? 11.344 -7.34 -14.859 1 98.06 65 ILE B CA 1
ATOM 1429 C C . ILE B 1 65 ? 11.852 -6.027 -15.461 1 98.06 65 ILE B C 1
ATOM 1431 O O . ILE B 1 65 ? 12.766 -6.027 -16.281 1 98.06 65 ILE B O 1
ATOM 1435 N N . THR B 1 66 ? 11.273 -4.93 -15.07 1 97.94 66 THR B N 1
ATOM 1436 C CA . THR B 1 66 ? 11.711 -3.607 -15.508 1 97.94 66 THR B CA 1
ATOM 1437 C C . THR B 1 66 ? 11.977 -2.705 -14.305 1 97.94 66 THR B C 1
ATOM 1439 O O . THR B 1 66 ? 11.477 -2.959 -13.211 1 97.94 66 THR B O 1
ATOM 1442 N N . ASP B 1 67 ? 12.828 -1.665 -14.602 1 97.94 67 ASP B N 1
ATOM 1443 C CA . ASP B 1 67 ? 13.023 -0.63 -13.594 1 97.94 67 ASP B CA 1
ATOM 1444 C C . ASP B 1 67 ? 11.898 0.396 -13.625 1 97.94 67 ASP B C 1
ATOM 1446 O O . ASP B 1 67 ? 11.383 0.725 -14.695 1 97.94 67 ASP B O 1
ATOM 1450 N N . GLY B 1 68 ? 11.539 0.848 -12.492 1 97.38 68 GLY B N 1
ATOM 1451 C CA . GLY B 1 68 ? 10.539 1.9 -12.406 1 97.38 68 GLY B CA 1
ATOM 1452 C C . GLY B 1 68 ? 9.164 1.388 -12.031 1 97.38 68 GLY B C 1
ATOM 1453 O O . GLY B 1 68 ? 8.961 0.179 -11.891 1 97.38 68 GLY B O 1
ATOM 1454 N N . PRO B 1 69 ? 8.25 2.254 -11.828 1 97.19 69 PRO B N 1
ATOM 1455 C CA . PRO B 1 69 ? 6.91 1.891 -11.359 1 97.19 69 PRO B CA 1
ATOM 1456 C C . PRO B 1 69 ? 6.066 1.204 -12.43 1 97.19 69 PRO B C 1
ATOM 1458 O O . PRO B 1 69 ? 6.359 1.328 -13.625 1 97.19 69 PRO B O 1
ATOM 1461 N N . TYR B 1 70 ? 5.09 0.564 -11.984 1 97.12 70 TYR B N 1
ATOM 1462 C CA . TYR B 1 70 ? 4.137 -0.064 -12.898 1 97.12 70 TYR B CA 1
ATOM 1463 C C . TYR B 1 70 ? 3.33 0.985 -13.648 1 97.12 70 TYR B C 1
ATOM 1465 O O . TYR B 1 70 ? 3.275 0.967 -14.883 1 97.12 70 TYR B O 1
ATOM 1473 N N . LEU B 1 71 ? 2.711 1.898 -12.859 1 95 71 LEU B N 1
ATOM 1474 C CA . LEU B 1 71 ? 1.952 2.992 -13.461 1 95 71 LEU B CA 1
ATOM 1475 C C . LEU B 1 71 ? 2.848 4.203 -13.711 1 95 71 LEU B C 1
ATOM 1477 O O . LEU B 1 71 ? 3.57 4.641 -12.812 1 95 71 LEU B O 1
ATOM 1481 N N . GLU B 1 72 ? 2.732 4.672 -14.938 1 92.62 72 GLU B N 1
ATOM 1482 C CA . GLU B 1 72 ? 3.43 5.918 -15.242 1 92.62 72 GLU B CA 1
ATOM 1483 C C . GLU B 1 72 ? 2.547 7.129 -14.945 1 92.62 72 GLU B C 1
ATOM 1485 O O . GLU B 1 72 ? 1.822 7.602 -15.828 1 92.62 72 GLU B O 1
ATOM 1490 N N . THR B 1 73 ? 2.58 7.598 -13.711 1 94.62 73 THR B N 1
ATOM 1491 C CA . THR B 1 73 ? 1.797 8.734 -13.242 1 94.62 73 THR B CA 1
ATOM 1492 C C . THR B 1 73 ? 2.703 9.797 -12.617 1 94.62 73 THR B C 1
ATOM 1494 O O . THR B 1 73 ? 3.895 9.562 -12.414 1 94.62 73 THR B O 1
ATOM 1497 N N . LYS B 1 74 ? 2.154 10.953 -12.398 1 93.19 74 LYS B N 1
ATOM 1498 C CA . LYS B 1 74 ? 2.916 12.031 -11.781 1 93.19 74 LYS B CA 1
ATOM 1499 C C . LYS B 1 74 ? 3.066 11.812 -10.273 1 93.19 74 LYS B C 1
ATOM 1501 O O . LYS B 1 74 ? 4.07 12.203 -9.68 1 93.19 74 LYS B O 1
ATOM 1506 N N . GLU B 1 75 ? 2.066 11.203 -9.703 1 96.56 75 GLU B N 1
ATOM 1507 C CA . GLU B 1 75 ? 2.082 10.914 -8.273 1 96.56 75 GLU B CA 1
ATOM 1508 C C . GLU B 1 75 ? 2.043 9.406 -8.023 1 96.56 75 GLU B C 1
ATOM 1510 O O . GLU B 1 75 ? 1.43 8.656 -8.789 1 96.56 75 GLU B O 1
ATOM 1515 N N . HIS B 1 76 ? 2.727 8.992 -6.918 1 97.25 76 HIS B N 1
ATOM 1516 C CA . HIS B 1 76 ? 2.781 7.598 -6.504 1 97.25 76 HIS B CA 1
ATOM 1517 C C . HIS B 1 76 ? 2.609 7.465 -4.992 1 97.25 76 HIS B C 1
ATOM 1519 O O . HIS B 1 76 ? 2.492 8.469 -4.285 1 97.25 76 HIS B O 1
ATOM 1525 N N . LEU B 1 77 ? 2.504 6.211 -4.594 1 97.25 77 LEU B N 1
ATOM 1526 C CA . LEU B 1 77 ? 2.457 5.914 -3.164 1 97.25 77 LEU B CA 1
ATOM 1527 C C . LEU B 1 77 ? 3.719 6.406 -2.465 1 97.25 77 LEU B C 1
ATOM 1529 O O . LEU B 1 77 ? 4.82 5.941 -2.764 1 97.25 77 LEU B O 1
ATOM 1533 N N . GLY B 1 78 ? 3.525 7.359 -1.566 1 95.62 78 GLY B N 1
ATOM 1534 C CA . GLY B 1 78 ? 4.66 7.859 -0.808 1 95.62 78 GLY B CA 1
ATOM 1535 C C . GLY B 1 78 ? 4.793 7.219 0.561 1 95.62 78 GLY B C 1
ATOM 1536 O O . GLY B 1 78 ? 5.867 7.25 1.166 1 95.62 78 GLY B O 1
ATOM 1537 N N . GLY B 1 79 ? 3.764 6.742 1.08 1 96.81 79 GLY B N 1
ATOM 1538 C CA . GLY B 1 79 ? 3.629 6.066 2.361 1 96.81 79 GLY B CA 1
ATOM 1539 C C . GLY B 1 79 ? 2.199 5.676 2.68 1 96.81 79 GLY B C 1
ATOM 1540 O O . GLY B 1 79 ? 1.281 5.977 1.914 1 96.81 79 GLY B O 1
ATOM 1541 N N . PHE B 1 80 ? 2.078 4.977 3.826 1 98.38 80 PHE B N 1
ATOM 1542 C CA . PHE B 1 80 ? 0.708 4.602 4.156 1 98.38 80 PHE B CA 1
ATOM 1543 C C . PHE B 1 80 ? 0.596 4.191 5.621 1 98.38 80 PHE B C 1
ATOM 1545 O O . PHE B 1 80 ? 1.609 3.963 6.285 1 98.38 80 PHE B O 1
ATOM 1552 N N . TRP B 1 81 ? -0.602 4.219 6.066 1 98.5 81 TRP B N 1
ATOM 1553 C CA . TRP B 1 81 ? -1.002 3.645 7.348 1 98.5 81 TRP B CA 1
ATOM 1554 C C . TRP B 1 81 ? -1.917 2.441 7.145 1 98.5 81 TRP B C 1
ATOM 1556 O O . TRP B 1 81 ? -2.715 2.412 6.203 1 98.5 81 TRP B O 1
ATOM 1566 N N . ILE B 1 82 ? -1.812 1.512 7.961 1 98.62 82 ILE B N 1
ATOM 1567 C CA . ILE B 1 82 ? -2.828 0.486 8.156 1 98.62 82 ILE B CA 1
ATOM 1568 C C . ILE B 1 82 ? -3.48 0.662 9.531 1 98.62 82 ILE B C 1
ATOM 1570 O O . ILE B 1 82 ? -2.801 0.606 10.555 1 98.62 82 ILE B O 1
ATOM 1574 N N . LEU B 1 83 ? -4.734 0.856 9.508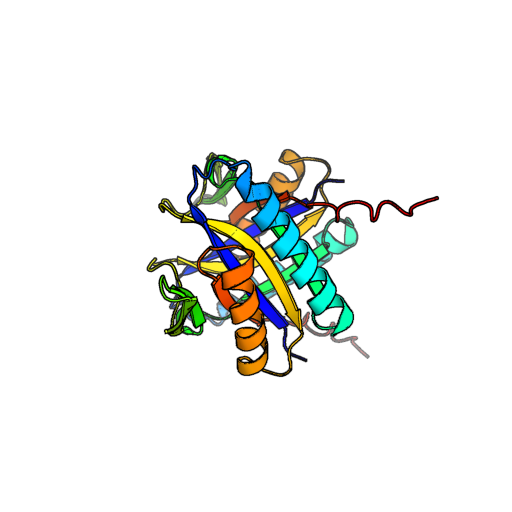 1 98.81 83 LEU B N 1
ATOM 1575 C CA . LEU B 1 83 ? -5.473 1.112 10.734 1 98.81 83 LEU B CA 1
ATOM 1576 C C . LEU B 1 83 ? -6.555 0.058 10.953 1 98.81 83 LEU B C 1
ATOM 1578 O O . LEU B 1 83 ? -7.074 -0.508 9.984 1 98.81 83 LEU B O 1
ATOM 1582 N N . GLU B 1 84 ? -6.812 -0.227 12.164 1 98.56 84 GLU B N 1
ATOM 1583 C CA . GLU B 1 84 ? -8.008 -0.963 12.562 1 98.56 84 GLU B CA 1
ATOM 1584 C C . GLU B 1 84 ? -9.078 -0.023 13.102 1 98.56 84 GLU B C 1
ATOM 1586 O O . GLU B 1 84 ? -8.867 0.665 14.102 1 98.56 84 GLU B O 1
ATOM 1591 N N . CYS B 1 85 ? -10.188 0.092 12.43 1 98.31 85 CYS B N 1
ATOM 1592 C CA . CYS B 1 85 ? -11.25 1.04 12.742 1 98.31 85 CYS B CA 1
ATOM 1593 C C . CYS B 1 85 ? -12.609 0.344 12.789 1 98.31 85 CYS B C 1
ATOM 1595 O O . CYS B 1 85 ? -12.789 -0.71 12.18 1 98.31 85 CYS B O 1
ATOM 1597 N N . ALA B 1 86 ? -13.531 0.966 13.453 1 98.31 86 ALA B N 1
ATOM 1598 C CA . ALA B 1 86 ? -14.867 0.398 13.578 1 98.31 86 ALA B CA 1
ATOM 1599 C C . ALA B 1 86 ? -15.562 0.331 12.219 1 98.31 86 ALA B C 1
ATOM 1601 O O . ALA B 1 86 ? -16.328 -0.595 11.953 1 98.31 86 ALA B O 1
ATOM 1602 N N . ASP B 1 87 ? -15.359 1.329 11.375 1 98.25 87 ASP B N 1
ATOM 1603 C CA . ASP B 1 87 ? -15.961 1.415 10.055 1 98.25 87 ASP B CA 1
ATOM 1604 C C . ASP B 1 87 ? -15.219 2.416 9.172 1 98.25 87 ASP B C 1
ATOM 1606 O O . ASP B 1 87 ? -14.227 3.008 9.602 1 98.25 87 ASP B O 1
ATOM 1610 N N . MET B 1 88 ? -15.688 2.555 8 1 98.38 88 MET B N 1
ATOM 1611 C CA . MET B 1 88 ? -15.094 3.463 7.027 1 98.38 88 MET B CA 1
ATOM 1612 C C . MET B 1 88 ? -15.125 4.902 7.531 1 98.38 88 MET B C 1
ATOM 1614 O O . MET B 1 88 ? -14.188 5.672 7.289 1 98.38 88 MET B O 1
ATOM 1618 N N . ASP B 1 89 ? -16.203 5.273 8.25 1 98.38 89 ASP B N 1
ATOM 1619 C CA . ASP B 1 89 ? -16.312 6.637 8.766 1 98.38 89 ASP B CA 1
ATOM 1620 C C . ASP B 1 89 ? -15.164 6.957 9.727 1 98.38 89 ASP B C 1
ATOM 1622 O O . ASP B 1 89 ? -14.586 8.047 9.672 1 98.38 89 ASP B O 1
ATOM 1626 N N . GLN B 1 90 ? -14.867 6.039 10.578 1 98.75 90 GLN B N 1
ATOM 1627 C CA . GLN B 1 90 ? -13.758 6.258 11.516 1 98.75 90 GLN B CA 1
ATOM 1628 C C . GLN B 1 90 ? -12.422 6.312 10.773 1 98.75 90 GLN B C 1
ATOM 1630 O O . GLN B 1 90 ? -11.555 7.121 11.117 1 98.75 90 GLN B O 1
ATOM 1635 N N . ALA B 1 91 ? -12.211 5.438 9.805 1 98.81 91 ALA B N 1
ATOM 1636 C CA . ALA B 1 91 ? -10.992 5.465 9.008 1 98.81 91 ALA B CA 1
ATOM 1637 C C . ALA B 1 91 ? -10.812 6.812 8.312 1 98.81 91 ALA B C 1
ATOM 1639 O O . ALA B 1 91 ? -9.711 7.367 8.289 1 98.81 91 ALA B O 1
ATOM 1640 N N . VAL B 1 92 ? -11.93 7.297 7.809 1 98.81 92 VAL B N 1
ATOM 1641 C CA . VAL B 1 92 ? -11.906 8.578 7.105 1 98.81 92 VAL B CA 1
ATOM 1642 C C . VAL B 1 92 ? -11.609 9.703 8.094 1 98.81 92 VAL B C 1
ATOM 1644 O O . VAL B 1 92 ? -10.914 10.664 7.754 1 98.81 92 VAL B O 1
ATOM 1647 N N . ALA B 1 93 ? -12.086 9.609 9.289 1 98.62 93 ALA B N 1
ATOM 1648 C CA . ALA B 1 93 ? -11.773 10.609 10.305 1 98.62 93 ALA B CA 1
ATOM 1649 C C . ALA B 1 93 ? -10.273 10.672 10.578 1 98.62 93 ALA B C 1
ATOM 1651 O O . ALA B 1 93 ? -9.703 11.758 10.695 1 98.62 93 ALA B O 1
ATOM 1652 N N . TRP B 1 94 ? -9.625 9.57 10.625 1 98.75 94 TRP B N 1
ATOM 1653 C CA . TRP B 1 94 ? -8.172 9.539 10.789 1 98.75 94 TRP B CA 1
ATOM 1654 C C . TRP B 1 94 ? -7.477 10.039 9.531 1 98.75 94 TRP B C 1
ATOM 1656 O O . TRP B 1 94 ? -6.445 10.711 9.609 1 98.75 94 TRP B O 1
ATOM 1666 N N . ALA B 1 95 ? -8.07 9.711 8.406 1 98.81 95 ALA B N 1
ATOM 1667 C CA . ALA B 1 95 ? -7.477 10.141 7.148 1 98.81 95 ALA B CA 1
ATOM 1668 C C . ALA B 1 95 ? -7.52 11.664 7.02 1 98.81 95 ALA B C 1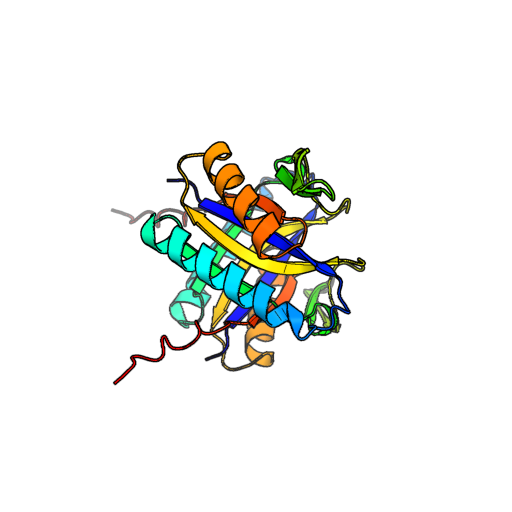
ATOM 1670 O O . ALA B 1 95 ? -6.648 12.266 6.383 1 98.81 95 ALA B O 1
ATOM 1671 N N . ARG B 1 96 ? -8.539 12.297 7.598 1 98.38 96 ARG B N 1
ATOM 1672 C CA . ARG B 1 96 ? -8.594 13.758 7.621 1 98.38 96 ARG B CA 1
ATOM 1673 C C . ARG B 1 96 ? -7.371 14.344 8.32 1 98.38 96 ARG B C 1
ATOM 1675 O O . ARG B 1 96 ? -6.805 15.336 7.859 1 98.38 96 ARG B O 1
ATOM 1682 N N . LYS B 1 97 ? -6.973 13.68 9.367 1 97.38 97 LYS B N 1
ATOM 1683 C CA . LYS B 1 97 ? -5.754 14.109 10.055 1 97.38 97 LYS B CA 1
ATOM 1684 C C . LYS B 1 97 ? -4.516 13.758 9.234 1 97.38 97 LYS B C 1
ATOM 1686 O O . LYS B 1 97 ? -3.551 14.523 9.203 1 97.38 97 LYS B O 1
ATOM 1691 N N . GLY B 1 98 ? -4.609 12.648 8.555 1 97.75 98 GLY B N 1
ATOM 1692 C CA . GLY B 1 98 ? -3.494 12.203 7.73 1 97.75 98 GLY B CA 1
ATOM 1693 C C . GLY B 1 98 ? -3.172 13.156 6.594 1 97.75 98 GLY B C 1
ATOM 1694 O O . GLY B 1 98 ? -2.004 13.469 6.352 1 97.75 98 GLY B O 1
ATOM 1695 N N . VAL B 1 99 ? -4.207 13.57 5.906 1 97.25 99 VAL B N 1
ATOM 1696 C CA . VAL B 1 99 ? -4.008 14.438 4.75 1 97.25 99 VAL B CA 1
ATOM 1697 C C . VAL B 1 99 ? -3.389 15.758 5.191 1 97.25 99 VAL B C 1
ATOM 1699 O O . VAL B 1 99 ? -2.578 16.344 4.469 1 97.25 99 VAL B O 1
ATOM 1702 N N . VAL B 1 100 ? -3.695 16.219 6.363 1 93.75 100 VAL B N 1
ATOM 1703 C CA . VAL B 1 100 ? -3.121 17.453 6.91 1 93.75 100 VAL B CA 1
ATOM 1704 C C . VAL B 1 100 ? -1.666 17.203 7.305 1 93.75 100 VAL B C 1
ATOM 1706 O O . VAL B 1 100 ? -0.795 18.031 7.031 1 93.75 100 VAL B O 1
ATOM 1709 N N . ALA B 1 101 ? -1.409 16.094 7.871 1 93.25 101 ALA B N 1
ATOM 1710 C CA . ALA B 1 101 ? -0.078 15.789 8.383 1 93.25 101 AL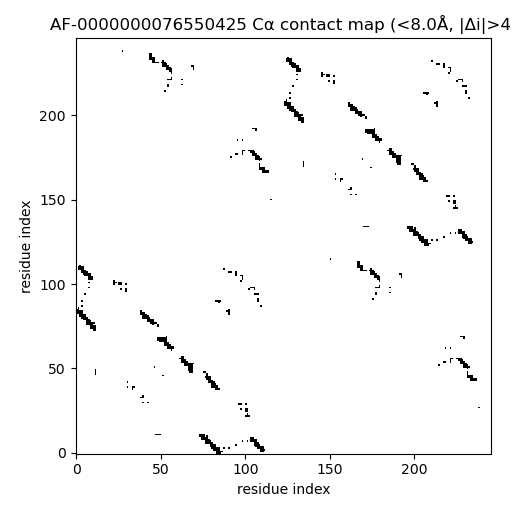A B CA 1
ATOM 1711 C C . ALA B 1 101 ? 0.918 15.586 7.246 1 93.25 101 ALA B C 1
ATOM 1713 O O . ALA B 1 101 ? 2.033 16.109 7.289 1 93.25 101 ALA B O 1
ATOM 1714 N N . CYS B 1 102 ? 0.511 14.812 6.195 1 92.12 102 CYS B N 1
ATOM 1715 C CA . CYS B 1 102 ? 1.476 14.438 5.172 1 92.12 102 CYS B CA 1
ATOM 1716 C C . CYS B 1 102 ? 1.459 15.43 4.012 1 92.12 102 CYS B C 1
ATOM 1718 O O . CYS B 1 102 ? 2.375 15.438 3.189 1 92.12 102 CYS B O 1
ATOM 1720 N N . ARG B 1 103 ? 0.367 16.219 3.932 1 90.56 103 ARG B N 1
ATOM 1721 C CA . ARG B 1 103 ? 0.23 17.297 2.947 1 90.56 103 ARG B CA 1
ATOM 1722 C C . ARG B 1 103 ? 0.069 16.734 1.541 1 90.56 103 ARG B C 1
ATOM 1724 O O . ARG B 1 103 ? 0.39 17.391 0.557 1 90.56 103 ARG B O 1
ATOM 1731 N N . PHE B 1 104 ? -0.243 15.438 1.413 1 93.31 104 PHE B N 1
ATOM 1732 C CA . PHE B 1 104 ? -0.551 14.758 0.163 1 93.31 104 PHE B CA 1
ATOM 1733 C C . PHE B 1 104 ? -1.973 14.203 0.182 1 93.31 104 PHE B C 1
ATOM 1735 O O . PHE B 1 104 ? -2.531 13.953 1.251 1 93.31 104 PHE B O 1
ATOM 1742 N N . PRO B 1 105 ? -2.572 14.086 -1.039 1 97.38 105 PRO B N 1
ATOM 1743 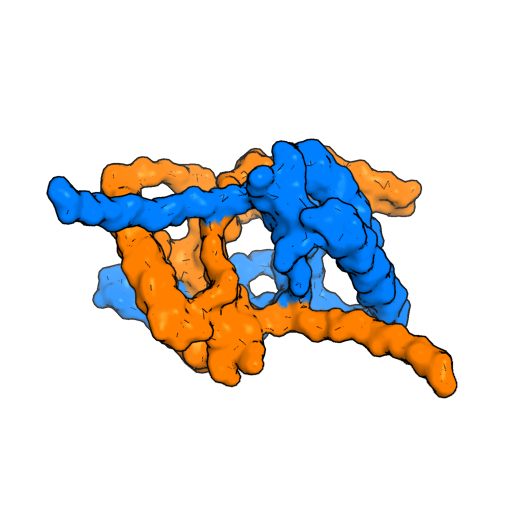C CA . PRO B 1 105 ? -3.854 13.383 -1.06 1 97.38 105 PRO B CA 1
ATOM 1744 C C . PRO B 1 105 ? -3.775 12 -0.419 1 97.38 105 PRO B C 1
ATOM 1746 O O . PRO B 1 105 ? -2.766 11.305 -0.567 1 97.38 105 PRO B O 1
ATOM 1749 N N . VAL B 1 106 ? -4.816 11.648 0.287 1 98.62 106 VAL B N 1
ATOM 1750 C CA . VAL B 1 106 ? -4.863 10.375 0.989 1 98.62 106 VAL B CA 1
ATOM 1751 C C . VAL B 1 106 ? -6.062 9.562 0.505 1 98.62 106 VAL B C 1
ATOM 1753 O O . VAL B 1 106 ? -7.184 10.07 0.446 1 98.62 106 VAL B O 1
ATOM 1756 N N . GLU B 1 107 ? -5.836 8.375 0.089 1 98.88 107 GLU B N 1
ATOM 1757 C CA . GLU B 1 107 ? -6.863 7.43 -0.338 1 98.88 107 GLU B CA 1
ATOM 1758 C C . GLU B 1 107 ? -7.121 6.371 0.733 1 98.88 107 GLU B C 1
ATOM 1760 O O . GLU B 1 107 ? -6.184 5.836 1.322 1 98.88 107 GLU B O 1
ATOM 1765 N N . VAL B 1 108 ? -8.406 6.09 1.006 1 98.88 108 VAL B N 1
ATOM 1766 C CA . VAL B 1 108 ? -8.797 5.117 2.023 1 98.88 108 VAL B CA 1
ATOM 1767 C C . VAL B 1 108 ? -9.5 3.938 1.367 1 98.88 108 VAL B C 1
ATOM 1769 O O . VAL B 1 108 ? -10.492 4.117 0.648 1 98.88 108 VAL B O 1
ATOM 1772 N N . ARG B 1 109 ? -9.023 2.73 1.613 1 98.75 109 ARG B N 1
ATOM 1773 C CA . ARG B 1 109 ? -9.68 1.506 1.168 1 98.75 109 ARG B CA 1
ATOM 1774 C C . ARG B 1 109 ? -9.648 0.438 2.258 1 98.75 109 ARG B C 1
ATOM 1776 O O . ARG B 1 109 ? -8.695 0.369 3.037 1 98.75 109 ARG B O 1
ATOM 1783 N N . GLU B 1 110 ? -10.688 -0.325 2.283 1 98.38 110 GLU B N 1
ATOM 1784 C CA . GLU B 1 110 ? -10.734 -1.433 3.232 1 98.38 110 GLU B CA 1
ATOM 1785 C C . GLU B 1 110 ? -9.82 -2.576 2.791 1 98.38 110 GLU B C 1
ATOM 1787 O O . GLU B 1 110 ? -9.734 -2.883 1.601 1 98.38 110 GLU B O 1
ATOM 1792 N N . LEU B 1 111 ? -9.156 -3.182 3.732 1 98.12 111 LEU B N 1
ATOM 1793 C CA . LEU B 1 111 ? -8.359 -4.367 3.445 1 98.12 111 LEU B CA 1
ATOM 1794 C C . LEU B 1 111 ? -9.211 -5.629 3.498 1 98.12 111 LEU B C 1
ATOM 1796 O O . LEU B 1 111 ? -10.133 -5.723 4.309 1 98.12 111 LEU B O 1
ATOM 1800 N N . LEU B 1 112 ? -8.883 -6.504 2.615 1 94.56 112 LEU B N 1
ATOM 1801 C CA . LEU B 1 112 ? -9.578 -7.781 2.533 1 94.56 112 LEU B CA 1
ATOM 1802 C C . LEU B 1 112 ? -8.656 -8.93 2.934 1 94.56 112 LEU B C 1
ATOM 1804 O O . LEU B 1 112 ? -7.504 -8.992 2.496 1 94.56 112 LEU B O 1
ATOM 1808 N N . PHE B 1 113 ? -9.109 -9.758 3.857 1 88.5 113 PHE B N 1
ATOM 1809 C CA . PHE B 1 113 ? -8.359 -10.93 4.305 1 88.5 113 PHE B CA 1
ATOM 1810 C C . PHE B 1 113 ? -9.062 -12.211 3.885 1 88.5 113 PHE B C 1
ATOM 1812 O O . PHE B 1 113 ? -10.281 -12.336 4.023 1 88.5 113 PHE B O 1
ATOM 1819 N N . PHE B 1 114 ? -8.336 -12.922 3.068 1 73.12 114 PHE B N 1
ATOM 1820 C CA . PHE B 1 114 ? -8.906 -14.203 2.67 1 73.12 114 PHE B CA 1
ATOM 1821 C C . PHE B 1 114 ? -8.453 -15.312 3.613 1 73.12 114 PHE B C 1
ATOM 1823 O O . PHE B 1 114 ? -7.266 -15.641 3.666 1 73.12 114 PHE B O 1
ATOM 1830 N N . PRO B 1 115 ? -9.32 -15.648 4.492 1 62.97 115 PRO B N 1
ATOM 1831 C CA . PRO B 1 115 ? -8.922 -16.734 5.391 1 62.97 115 PRO B CA 1
ATOM 1832 C C . PRO B 1 115 ? -8.43 -17.969 4.645 1 62.97 115 PRO B C 1
ATOM 1834 O O . PRO B 1 115 ? -8.898 -18.25 3.543 1 62.97 115 PRO B O 1
ATOM 1837 N N . ALA B 1 116 ? -7.215 -18.453 5.055 1 60.78 116 ALA B N 1
ATOM 1838 C CA . ALA B 1 116 ? -6.77 -19.75 4.531 1 60.78 116 ALA B CA 1
ATOM 1839 C C . ALA B 1 116 ? -7.887 -20.781 4.594 1 60.78 116 ALA B C 1
ATOM 1841 O O . ALA B 1 116 ? -8.688 -20.781 5.531 1 60.78 116 ALA B O 1
ATOM 1842 N N . PRO B 1 117 ? -8.117 -21.406 3.434 1 55.38 117 PRO B N 1
ATOM 1843 C CA . PRO B 1 117 ? -9.102 -22.484 3.586 1 55.38 117 PRO B CA 1
ATOM 1844 C C . PRO B 1 117 ? -8.852 -23.344 4.828 1 55.38 117 PRO B C 1
ATOM 1846 O O . PRO B 1 117 ? -7.703 -23.516 5.238 1 55.38 117 PRO B O 1
ATOM 1849 N N . GLU B 1 118 ? -9.703 -23.172 5.781 1 49.44 118 GLU B N 1
ATOM 1850 C CA . GLU B 1 118 ? -9.594 -24.078 6.93 1 49.44 118 GLU B CA 1
ATOM 1851 C C . GLU B 1 118 ? -9.07 -25.453 6.504 1 49.44 118 GLU B C 1
ATOM 1853 O O . GLU B 1 118 ? -9.516 -26 5.496 1 49.44 118 GLU B O 1
ATOM 1858 N N . GLU B 1 119 ? -7.695 -25.641 6.668 1 47.22 119 GLU B N 1
ATOM 1859 C CA . GLU B 1 119 ? -7.344 -27.047 6.562 1 47.22 119 GLU B CA 1
ATOM 1860 C C . GLU B 1 119 ? -8.461 -27.938 7.109 1 47.22 119 GLU B C 1
ATOM 1862 O O . GLU B 1 119 ? -8.891 -27.766 8.25 1 47.22 119 GLU B O 1
ATOM 1867 N N . SER B 1 120 ? -9.367 -28.312 6.391 1 41.28 120 SER B N 1
ATOM 1868 C CA . SER B 1 120 ? -10.211 -29.406 6.848 1 41.28 120 SER B CA 1
ATOM 1869 C C . SER B 1 120 ? -9.391 -30.438 7.621 1 41.28 120 SER B C 1
ATOM 1871 O O . SER B 1 120 ? -8.477 -31.062 7.074 1 41.28 120 SER B O 1
ATOM 1873 N N . THR B 1 121 ? -8.992 -30.219 8.844 1 40.84 121 THR B N 1
ATOM 1874 C CA . THR B 1 121 ? -8.617 -31.375 9.633 1 40.84 121 THR B CA 1
ATOM 1875 C C . THR B 1 121 ? -9.562 -32.531 9.367 1 40.84 121 THR B C 1
ATOM 1877 O O . THR B 1 121 ? -10.781 -32.406 9.539 1 40.84 121 THR B O 1
ATOM 1880 N N . GLY B 1 122 ? -9.375 -33.344 8.406 1 33.97 122 GLY B N 1
ATOM 1881 C CA . GLY B 1 122 ? -9.93 -34.688 8.453 1 33.97 122 GLY B CA 1
ATOM 1882 C C . GLY B 1 122 ? -10.055 -35.25 9.859 1 33.97 122 GLY B C 1
ATOM 1883 O O . GLY B 1 122 ? -9.055 -35.594 10.484 1 33.97 122 GLY B O 1
ATOM 1884 N N . GLN B 1 123 ? -10.711 -34.625 10.875 1 25.89 123 GLN B N 1
ATOM 1885 C CA . GLN B 1 123 ? -11.273 -35.594 11.789 1 25.89 123 GLN B CA 1
ATOM 1886 C C . GLN B 1 123 ? -12.406 -36.375 11.133 1 25.89 123 GLN B C 1
ATOM 1888 O O . GLN B 1 123 ? -13.25 -35.781 10.445 1 25.89 123 GLN B O 1
#

Nearest PDB structures (foldseek):
  1s7i-assembly1_A-2  TM=9.125E-01  e=9.298E-10  Pseudomonas aeruginosa
  6qtz-assembly1_q  TM=3.554E-01  e=1.904E-01  Saccharomyces cerevisiae
  7oyd-assembly1_I  TM=4.052E-01  e=3.957E-01  Oryctolagus cuniculus
  8evp-assembly1_AI  TM=3.740E-01  e=2.583E-01  Saccharomyces cerevisiae
  6rm3-assembly1_LI0  TM=3.901E-01  e=2.430E-01  Vairimorpha necatrix

Secondary structure (DSSP, 8-state):
--EEEEEEEEETT----TTHHHHHHHHHHHHHHHHHHT-EEEEEEE--GGG-EEEEE-TTS-EEEEES-SS--SEEEEEEEEEE-SSHHHHHHHHHHHHHHH-S-EEEEEEE-----------/--EEEEEEEEETT----TTHHHHHHHHHHHHHHHHHTT-EEEEEEE--GGG-EEEEE-TTS-EEEEES-SS--SEEEEEEEEEE-SSHHHHHHHHHHHHHHH-S-EEEEEEE-----------

Radius of gyration: 18.35 Å; Cα contacts (8 Å, |Δi|>4): 482; chains: 2; bounding box: 35×63×54 Å